Protein AF-A0A821H4Q1-F1 (afdb_monomer_lite)

Foldseek 3Di:
DDDDDPDPDDDDDDDPCVVVVVVVVVVVVVVVVVPDDPDPPPPPPQDPVLVLLLLLLCLLLQCLDPDQVSVLVSLVSVVCSCVVVVQDDPDDRDNDDPDGRDNPCLVVSLVSLLSSLVRVLVNLLSNLVNLLVVLVVDDPSSVLSSLSNNLSNLLSLLVQCDPPRVVSLVSSLVSLLSLLVCCLVPPVCNVVSLQRPQLSNLQNLSCLVSNLVSLLVQLVVQFPPGSSLLSSLVSLCSSCVNPVPSNVCVLVVVLVVLVVVCVVPPDPDLCPDPCSSSNNSSVSD

Secondary structure (DSSP, 8-state):
-------SSPPP---TTHHHHHHHHHHHHHHHHHTS-S---------TTTHHHHHHHHHHHHTT-S-HHHHHHHHHHHHHHHHHTT---TT-----TTPPPPS--HHHHHHHHHHHHHH-GGGHHHHHHHHHHHHHTS-HHHHHHHHHHHGGGGGGGGGG--TT-HHHHHHHHHHHHHHHHHHHH-GGGHHHHIIIIIHHHHT-GGGHHHHHHHHHHHHHHH-TT-HHHHHHHHHHHHHHTTSHHHHHHHHHHHHHHHHHHHTTS--SSGGGSTTHHHHHHHHH-

Structure (mmCIF, N/CA/C/O backbone):
data_AF-A0A821H4Q1-F1
#
_entry.id   AF-A0A821H4Q1-F1
#
loop_
_atom_site.group_PDB
_atom_site.id
_atom_site.type_symbol
_atom_site.label_atom_id
_atom_site.label_alt_id
_atom_site.label_comp_id
_atom_site.label_asym_id
_atom_site.label_entity_id
_atom_site.label_seq_id
_atom_site.pdbx_PDB_ins_code
_atom_site.Cartn_x
_atom_site.Cartn_y
_atom_site.Cartn_z
_atom_site.occupancy
_atom_site.B_iso_or_equiv
_atom_site.auth_seq_id
_atom_site.auth_comp_id
_atom_site.auth_asym_id
_atom_site.auth_atom_id
_atom_site.pdbx_PDB_model_num
ATOM 1 N N . THR A 1 1 ? -50.066 8.650 -25.518 1.00 36.84 1 THR A N 1
ATOM 2 C CA . THR A 1 1 ? -48.825 8.153 -24.890 1.00 36.84 1 THR A CA 1
ATOM 3 C C . THR A 1 1 ? -47.690 8.456 -25.846 1.00 36.84 1 THR A C 1
ATOM 5 O O . THR A 1 1 ? -47.721 7.935 -26.951 1.00 36.84 1 THR A O 1
ATOM 8 N N . LEU A 1 2 ? -46.798 9.393 -25.507 1.00 37.91 2 LEU A N 1
ATOM 9 C CA . LEU A 1 2 ? -45.643 9.766 -26.338 1.00 37.91 2 LEU A CA 1
ATOM 10 C C . LEU A 1 2 ? -44.477 8.836 -25.987 1.00 37.91 2 LEU A C 1
ATOM 12 O O . LEU A 1 2 ? -44.010 8.847 -24.851 1.00 37.91 2 LEU A O 1
ATOM 16 N N . THR A 1 3 ? -44.041 8.020 -26.942 1.00 39.03 3 THR A N 1
ATOM 17 C CA . THR A 1 3 ? -42.884 7.132 -26.790 1.00 39.03 3 THR A CA 1
ATOM 18 C C . THR A 1 3 ? -41.663 7.850 -27.356 1.00 39.03 3 THR A C 1
ATOM 20 O O . THR A 1 3 ? -41.586 8.057 -28.564 1.00 39.03 3 THR A O 1
ATOM 23 N N . ILE A 1 4 ? -40.734 8.272 -26.497 1.00 53.19 4 ILE A N 1
ATOM 24 C CA . ILE A 1 4 ? -39.485 8.925 -26.913 1.00 53.19 4 ILE A CA 1
ATOM 25 C C . ILE A 1 4 ? -38.406 7.843 -26.986 1.00 53.19 4 ILE A C 1
ATOM 27 O O . ILE A 1 4 ? -37.991 7.307 -25.958 1.00 53.19 4 ILE A O 1
ATOM 31 N N . ALA A 1 5 ? -37.989 7.489 -28.202 1.00 52.16 5 ALA A N 1
ATOM 32 C CA . ALA A 1 5 ? -36.823 6.644 -28.429 1.00 52.16 5 ALA A CA 1
ATOM 33 C C . ALA A 1 5 ? -35.557 7.488 -28.226 1.00 52.16 5 ALA A C 1
ATOM 35 O O . ALA A 1 5 ? -35.450 8.594 -28.752 1.00 52.16 5 ALA A O 1
ATOM 36 N N . ASN A 1 6 ? -34.620 6.985 -27.424 1.00 53.31 6 ASN A N 1
ATOM 37 C CA . ASN A 1 6 ? -33.397 7.696 -27.058 1.00 53.31 6 ASN A CA 1
ATOM 38 C C . ASN A 1 6 ? -32.346 7.542 -28.173 1.00 53.31 6 ASN A C 1
ATOM 40 O O . ASN A 1 6 ? -31.346 6.845 -28.011 1.00 53.31 6 ASN A O 1
ATOM 44 N N . GLU A 1 7 ? -32.626 8.116 -29.341 1.00 58.50 7 GLU A N 1
ATOM 45 C CA . GLU A 1 7 ? -31.703 8.138 -30.476 1.00 58.50 7 GLU A CA 1
ATOM 46 C C . GLU A 1 7 ? -30.785 9.364 -30.387 1.00 58.50 7 GLU A C 1
ATOM 48 O O . GLU A 1 7 ? -31.210 10.457 -30.014 1.00 58.50 7 GLU A O 1
ATOM 53 N N . THR A 1 8 ? -29.505 9.199 -30.730 1.00 53.31 8 THR A N 1
ATOM 54 C CA . THR A 1 8 ? -28.487 10.263 -30.725 1.00 53.31 8 THR A CA 1
ATOM 55 C C . THR A 1 8 ? -28.642 11.198 -31.930 1.00 53.31 8 THR A C 1
ATOM 57 O O . THR A 1 8 ? -27.746 11.307 -32.766 1.00 53.31 8 THR A O 1
ATOM 60 N N . GLY A 1 9 ? -29.798 11.851 -32.046 1.00 64.06 9 GLY A N 1
ATOM 61 C CA . GLY A 1 9 ? -30.125 12.814 -33.095 1.00 64.06 9 GLY A CA 1
ATOM 62 C C . GLY A 1 9 ? -31.008 13.953 -32.568 1.00 64.06 9 GLY A C 1
ATOM 63 O O . GLY A 1 9 ? -31.607 13.829 -31.499 1.00 64.06 9 GLY A O 1
ATOM 64 N N . PRO A 1 10 ? -31.083 15.094 -33.277 1.00 56.34 10 PRO A N 1
ATOM 65 C CA . PRO A 1 10 ? -31.918 16.213 -32.858 1.00 56.34 10 PRO A CA 1
ATOM 66 C C . PRO A 1 10 ? -33.404 15.830 -32.920 1.00 56.34 10 PRO A C 1
ATOM 68 O O . PRO A 1 10 ? -33.950 15.562 -33.990 1.00 56.34 10 PRO A O 1
ATOM 71 N N . LEU A 1 11 ? -34.071 15.830 -31.764 1.00 61.81 11 LEU A N 1
ATOM 72 C CA . LEU A 1 11 ? -35.524 15.692 -31.668 1.00 61.81 11 LEU A CA 1
ATOM 73 C C . LEU A 1 11 ? -36.177 16.992 -32.155 1.00 61.81 11 LEU A C 1
ATOM 75 O O . LEU A 1 11 ? -35.956 18.055 -31.578 1.00 61.81 11 LEU A O 1
ATOM 79 N N . SER A 1 12 ? -36.982 16.910 -33.215 1.00 62.53 12 SER A N 1
ATOM 80 C CA . SER A 1 12 ? -37.771 18.040 -33.714 1.00 62.53 12 SER A CA 1
ATOM 81 C C . SER A 1 12 ? -39.227 17.897 -33.274 1.00 62.53 12 SER A C 1
ATOM 83 O O . SER A 1 12 ? -39.833 16.835 -33.404 1.00 62.53 12 SER A O 1
ATOM 85 N N . PHE A 1 13 ? -39.790 18.969 -32.720 1.00 65.88 13 PHE A N 1
ATOM 86 C CA . PHE A 1 13 ? -41.184 19.025 -32.292 1.00 65.88 13 PHE A CA 1
ATOM 87 C C . PHE A 1 13 ? -41.803 20.340 -32.761 1.00 65.88 13 PHE A C 1
ATOM 89 O O . PHE A 1 13 ? -41.200 21.400 -32.605 1.00 65.88 13 PHE A O 1
ATOM 96 N N . ILE A 1 14 ? -42.998 20.265 -33.349 1.00 72.81 14 ILE A N 1
ATOM 97 C CA . ILE A 1 14 ? -43.730 21.422 -33.870 1.00 72.81 14 ILE A CA 1
ATOM 98 C C . ILE A 1 14 ? -44.972 21.611 -33.006 1.00 72.81 14 ILE A C 1
ATOM 100 O O . ILE A 1 14 ? -45.833 20.735 -32.942 1.00 72.81 14 ILE A O 1
ATOM 104 N N . HIS A 1 15 ? -45.055 22.758 -32.341 1.00 81.12 15 HIS A N 1
ATOM 105 C CA . HIS A 1 15 ? -46.187 23.146 -31.509 1.00 81.12 15 HIS A CA 1
ATOM 106 C C . HIS A 1 15 ? -46.351 24.659 -31.561 1.00 81.12 15 HIS A C 1
ATOM 108 O O . HIS A 1 15 ? -45.356 25.375 -31.639 1.00 81.12 15 HIS A O 1
ATOM 114 N N . ASN A 1 16 ? -47.591 25.141 -31.498 1.00 82.44 16 ASN A N 1
ATOM 115 C CA . ASN A 1 16 ? -47.890 26.573 -31.615 1.00 82.44 16 ASN A CA 1
ATOM 116 C C . ASN A 1 16 ? -47.233 27.408 -30.500 1.00 82.44 16 ASN A C 1
ATOM 118 O O . ASN A 1 16 ? -46.890 28.561 -30.722 1.00 82.44 16 ASN A O 1
ATOM 122 N N . ASP A 1 17 ? -47.006 26.797 -29.336 1.00 85.56 17 ASP A N 1
ATOM 123 C CA . ASP A 1 17 ? -46.326 27.401 -28.180 1.00 85.56 17 ASP A CA 1
ATOM 124 C C . ASP A 1 17 ? -44.864 26.938 -28.019 1.00 85.56 17 ASP A C 1
ATOM 126 O O . ASP A 1 17 ? -44.368 26.837 -26.894 1.00 85.56 17 ASP A O 1
ATOM 130 N N . CYS A 1 18 ? -44.175 26.578 -29.109 1.00 80.19 18 CYS A N 1
ATOM 131 C CA . CYS A 1 18 ? -42.814 26.028 -29.047 1.00 80.19 18 CYS A CA 1
ATOM 132 C C . CYS A 1 18 ? -41.852 26.914 -28.241 1.00 80.19 18 CYS A C 1
ATOM 134 O O . CYS A 1 18 ? -41.130 26.401 -27.387 1.00 80.19 18 CYS A O 1
ATOM 136 N N . ASP A 1 19 ? -41.909 28.231 -28.433 1.00 78.88 19 ASP A N 1
ATOM 137 C CA . ASP A 1 19 ? -41.052 29.184 -27.730 1.00 78.88 19 ASP A CA 1
ATOM 138 C C . ASP A 1 19 ? -41.308 29.174 -26.218 1.00 78.88 19 ASP A C 1
ATOM 140 O O . ASP A 1 19 ? -40.366 29.134 -25.430 1.00 78.88 19 ASP A O 1
ATOM 144 N N . ASN A 1 20 ? -42.574 29.109 -25.794 1.00 84.44 20 ASN A N 1
ATOM 145 C CA . ASN A 1 20 ? -42.937 29.044 -24.375 1.00 84.44 20 ASN A CA 1
ATOM 146 C C . ASN A 1 20 ? -42.451 27.741 -23.726 1.00 84.44 20 ASN A C 1
ATOM 148 O O . ASN A 1 20 ? -41.968 27.751 -22.594 1.00 84.44 20 ASN A O 1
ATOM 152 N N . ILE A 1 21 ? -42.542 26.619 -24.447 1.00 82.06 21 ILE A N 1
ATOM 153 C CA . ILE A 1 21 ? -42.065 25.314 -23.972 1.00 82.06 21 ILE A CA 1
ATOM 154 C C . ILE A 1 21 ? -40.538 25.322 -23.843 1.00 82.06 21 ILE A C 1
ATOM 156 O O . ILE A 1 21 ? -40.007 24.889 -22.821 1.00 82.06 21 ILE A O 1
ATOM 160 N N . VAL A 1 22 ? -39.827 25.850 -24.842 1.00 83.00 22 VAL A N 1
ATOM 161 C CA . VAL A 1 22 ? -38.363 25.974 -24.810 1.00 83.00 22 VAL A CA 1
ATOM 162 C C . VAL A 1 22 ? -37.929 26.865 -23.649 1.00 83.00 22 VAL A C 1
ATOM 164 O O . VAL A 1 22 ? -37.054 26.471 -22.879 1.00 83.00 22 VAL A O 1
ATOM 167 N N . GLN A 1 23 ? -38.579 28.015 -23.456 1.00 82.50 23 GLN A N 1
ATOM 168 C CA . GLN A 1 23 ? -38.298 28.905 -22.329 1.00 82.50 23 GLN A CA 1
ATOM 169 C C . GLN A 1 23 ? -38.570 28.233 -20.979 1.00 82.50 23 GLN A C 1
ATOM 171 O O . GLN A 1 23 ? -37.762 28.365 -20.062 1.00 82.50 23 GLN A O 1
ATOM 176 N N . ALA A 1 24 ? -39.645 27.452 -20.852 1.00 86.81 24 ALA A N 1
ATOM 177 C CA . ALA A 1 24 ? -39.933 26.700 -19.633 1.00 86.81 24 ALA A CA 1
ATOM 178 C C . ALA A 1 24 ? -38.874 25.619 -19.350 1.00 86.81 24 ALA A C 1
ATOM 180 O O . ALA A 1 24 ? -38.437 25.475 -18.208 1.00 86.81 24 ALA A O 1
ATOM 181 N N . ILE A 1 25 ? -38.415 24.891 -20.374 1.00 84.38 25 ILE A N 1
ATOM 182 C CA . ILE A 1 25 ? -37.351 23.883 -20.239 1.00 84.38 25 ILE A CA 1
ATOM 183 C C . ILE A 1 25 ? -36.032 24.544 -19.832 1.00 84.38 25 ILE A C 1
ATOM 185 O O . ILE A 1 25 ? -35.385 24.077 -18.894 1.00 84.38 25 ILE A O 1
ATOM 189 N N . ILE A 1 26 ? -35.651 25.640 -20.497 1.00 84.69 26 ILE A N 1
ATOM 190 C CA . ILE A 1 26 ? -34.453 26.416 -20.156 1.00 84.69 26 ILE A CA 1
ATOM 191 C C . ILE A 1 26 ? -34.556 26.901 -18.710 1.00 84.69 26 ILE A C 1
ATOM 193 O O . ILE A 1 26 ? -33.645 26.666 -17.925 1.00 84.69 26 ILE A O 1
ATOM 197 N N . HIS A 1 27 ? -35.688 27.490 -18.326 1.00 87.44 27 HIS A N 1
ATOM 198 C CA . HIS A 1 27 ? -35.912 27.989 -16.974 1.00 87.44 27 HIS A CA 1
ATOM 199 C C . HIS A 1 27 ? -35.786 26.887 -15.910 1.00 87.44 27 HIS A C 1
ATOM 201 O O . HIS A 1 27 ? -35.111 27.078 -14.898 1.00 87.44 27 HIS A O 1
ATOM 207 N N . ILE A 1 28 ? -36.384 25.712 -16.141 1.00 86.88 28 ILE A N 1
ATOM 208 C CA . ILE A 1 28 ? -36.276 24.561 -15.233 1.00 86.88 28 ILE A CA 1
ATOM 209 C C . ILE A 1 28 ? -34.827 24.075 -15.141 1.00 86.88 28 ILE A C 1
ATOM 211 O O . ILE A 1 28 ? -34.349 23.818 -14.035 1.00 86.88 28 ILE A O 1
ATOM 215 N N . ARG A 1 29 ? -34.123 23.978 -16.275 1.00 84.31 29 ARG A N 1
ATOM 216 C CA . ARG A 1 29 ? -32.721 23.552 -16.328 1.00 84.31 29 ARG A CA 1
ATOM 217 C C . ARG A 1 29 ? -31.813 24.521 -15.577 1.00 84.31 29 ARG A C 1
ATOM 219 O O . ARG A 1 29 ? -31.073 24.080 -14.708 1.00 84.31 29 ARG A O 1
ATOM 226 N N . THR A 1 30 ? -31.914 25.819 -15.846 1.00 85.69 30 THR A N 1
ATOM 227 C CA . THR A 1 30 ? -31.118 26.849 -15.166 1.00 85.69 30 THR A CA 1
ATOM 228 C C . THR A 1 30 ? -31.404 26.865 -13.667 1.00 85.69 30 THR A C 1
ATOM 230 O O . THR A 1 30 ? -30.483 26.948 -12.862 1.00 85.69 30 THR A O 1
ATOM 233 N N . ARG A 1 31 ? -32.671 26.712 -13.262 1.00 86.50 31 ARG A N 1
ATOM 234 C CA . ARG A 1 31 ? -33.033 26.615 -11.842 1.00 86.50 31 ARG A CA 1
ATOM 235 C C . ARG A 1 31 ? -32.465 25.356 -11.185 1.00 86.50 31 ARG A C 1
ATOM 237 O O . ARG A 1 31 ? -32.091 25.412 -10.022 1.00 86.50 31 ARG A O 1
ATOM 244 N N . TRP A 1 32 ? -32.412 24.235 -11.903 1.00 79.94 32 TRP A N 1
ATOM 245 C CA . TRP A 1 32 ? -31.804 22.997 -11.414 1.00 79.94 32 TRP A CA 1
ATOM 246 C C . TRP A 1 32 ? -30.278 23.104 -11.305 1.00 79.94 32 TRP A C 1
ATOM 248 O O . TRP A 1 32 ? -29.724 22.683 -10.297 1.00 79.94 32 TRP A O 1
ATOM 258 N N . GLU A 1 33 ? -29.611 23.712 -12.289 1.00 78.88 33 GLU A N 1
ATOM 259 C CA . GLU A 1 33 ? -28.165 23.983 -12.265 1.00 78.88 33 GLU A CA 1
ATOM 260 C C . GLU A 1 33 ? -27.791 24.908 -11.093 1.00 78.88 33 GLU A C 1
ATOM 262 O O . GLU A 1 33 ? -26.853 24.610 -10.365 1.00 78.88 33 GLU A O 1
ATOM 267 N N . LEU A 1 34 ? -28.576 25.963 -10.840 1.00 79.81 34 LEU A N 1
ATOM 268 C CA . LEU A 1 34 ? -28.382 26.881 -9.706 1.00 79.81 34 LEU A CA 1
ATOM 269 C C . LEU A 1 34 ? -28.755 26.281 -8.340 1.00 79.81 34 LEU A C 1
ATOM 271 O O . LEU A 1 34 ? -28.321 26.786 -7.310 1.00 79.81 34 LEU A O 1
ATOM 275 N N . ALA A 1 35 ? -29.604 25.250 -8.312 1.00 73.12 35 AL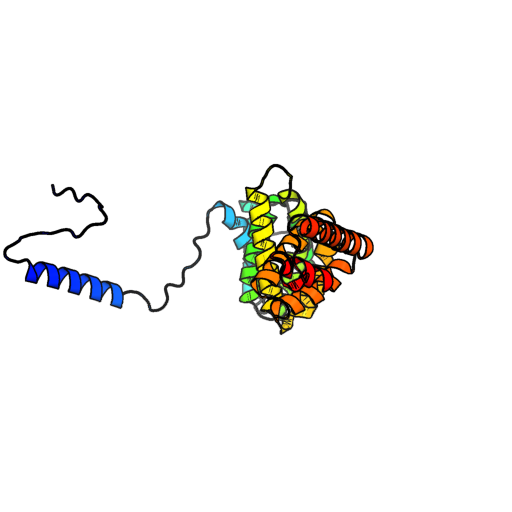A A N 1
ATOM 276 C CA . ALA A 1 35 ? -30.006 24.565 -7.083 1.00 73.12 35 ALA A CA 1
ATOM 277 C C . ALA A 1 35 ? -29.057 23.418 -6.704 1.00 73.12 35 ALA A C 1
ATOM 279 O O . ALA A 1 35 ? -29.230 22.817 -5.640 1.00 73.12 35 ALA A O 1
ATOM 280 N N . GLN A 1 36 ? -28.083 23.087 -7.557 1.00 63.41 36 GLN A N 1
ATOM 281 C CA . GLN A 1 36 ? -27.033 22.157 -7.173 1.00 63.41 36 GLN A CA 1
ATOM 282 C C . GLN A 1 36 ? -26.070 22.843 -6.198 1.00 63.41 36 GLN A C 1
ATOM 284 O O . GLN A 1 36 ? -25.655 23.972 -6.444 1.00 63.41 36 GLN A O 1
ATOM 289 N N . PRO A 1 37 ? -25.703 22.187 -5.087 1.00 60.34 37 PRO A N 1
ATOM 290 C CA . PRO A 1 37 ? -24.656 22.701 -4.217 1.00 60.34 37 PRO A CA 1
ATOM 291 C C . PRO A 1 37 ? -23.327 22.767 -4.986 1.00 60.34 37 PRO A C 1
ATOM 293 O O . PRO A 1 37 ? -22.974 21.807 -5.671 1.00 60.34 37 PRO A O 1
ATOM 296 N N . ASP A 1 38 ? -22.568 23.857 -4.811 1.00 59.44 38 ASP A N 1
ATOM 297 C CA . ASP A 1 38 ? -21.251 24.100 -5.445 1.00 59.44 38 ASP A CA 1
ATOM 298 C C . ASP A 1 38 ? -20.223 22.981 -5.186 1.00 59.44 38 ASP A C 1
ATOM 300 O O . ASP A 1 38 ? -19.204 22.870 -5.865 1.00 59.44 38 ASP A O 1
ATOM 304 N N . SER A 1 39 ? -20.502 22.108 -4.216 1.00 49.31 39 SER A N 1
ATOM 305 C CA . SER A 1 39 ? -19.828 20.828 -4.051 1.00 49.31 39 SER A CA 1
ATOM 306 C C . SER A 1 39 ? -20.844 19.751 -3.678 1.00 49.31 39 SER A C 1
ATOM 308 O O . SER A 1 39 ? -21.358 19.692 -2.561 1.00 49.31 39 SER A O 1
ATOM 310 N N . ILE A 1 40 ? -21.120 18.837 -4.605 1.00 43.69 40 ILE A N 1
ATOM 311 C CA . ILE A 1 40 ? -21.596 17.517 -4.205 1.00 43.69 40 ILE A CA 1
ATOM 312 C C . ILE A 1 40 ? -20.384 16.865 -3.542 1.00 43.69 40 ILE A C 1
ATOM 314 O O . ILE A 1 40 ? -19.484 16.390 -4.233 1.00 43.69 40 ILE A O 1
ATOM 318 N N . GLN A 1 41 ? -20.328 16.854 -2.208 1.00 43.41 41 GLN A N 1
ATOM 319 C CA . GLN A 1 41 ? -19.502 15.865 -1.525 1.00 43.41 41 GLN A CA 1
ATOM 320 C C . GLN A 1 41 ? -20.079 14.506 -1.913 1.00 43.41 41 GLN A C 1
ATOM 322 O O . GLN A 1 41 ? -21.090 14.054 -1.372 1.00 43.41 41 GLN A O 1
ATOM 327 N N . ILE A 1 42 ? -19.494 13.890 -2.940 1.00 43.03 42 ILE A N 1
ATOM 328 C CA . ILE A 1 42 ? -19.793 12.518 -3.317 1.00 43.03 42 ILE A CA 1
ATOM 329 C C . ILE A 1 42 ? -19.242 11.675 -2.172 1.00 43.03 42 ILE A C 1
ATOM 331 O O . ILE A 1 42 ? -18.105 11.218 -2.207 1.00 43.03 42 ILE A O 1
ATOM 335 N N . HIS A 1 43 ? -20.034 11.494 -1.117 1.00 48.09 43 HIS A N 1
ATOM 336 C CA . HIS A 1 43 ? -19.778 10.415 -0.184 1.00 48.09 43 HIS A CA 1
ATOM 337 C C . HIS A 1 43 ? -19.862 9.135 -1.008 1.00 48.09 43 HIS A C 1
ATOM 339 O O . HIS A 1 43 ? -20.923 8.804 -1.552 1.00 48.09 43 HIS A O 1
ATOM 345 N N . ASN A 1 44 ? -18.726 8.455 -1.162 1.00 53.75 44 ASN A N 1
ATOM 346 C CA . ASN A 1 44 ? -18.685 7.149 -1.796 1.00 53.75 44 ASN A CA 1
ATOM 347 C C . ASN A 1 44 ? -19.751 6.282 -1.122 1.00 53.75 44 ASN A C 1
ATOM 349 O O . ASN A 1 44 ? -19.716 6.068 0.088 1.00 53.75 44 ASN A O 1
ATOM 353 N N . LYS A 1 45 ? -20.757 5.842 -1.889 1.00 55.88 45 LYS A N 1
ATOM 354 C CA . LYS A 1 45 ? -21.810 4.975 -1.357 1.00 55.88 45 LYS A CA 1
ATOM 355 C C . LYS A 1 45 ? -21.145 3.703 -0.832 1.00 55.88 45 LYS A C 1
ATOM 357 O O . LYS A 1 45 ? -20.692 2.885 -1.634 1.00 55.88 45 LYS A O 1
ATOM 362 N N . ILE A 1 46 ? -21.109 3.543 0.491 1.00 60.47 46 ILE A N 1
ATOM 363 C CA . ILE A 1 46 ? -20.620 2.327 1.145 1.00 60.47 46 ILE A CA 1
ATOM 364 C C . ILE A 1 46 ? -21.514 1.183 0.672 1.00 60.47 46 ILE A C 1
ATOM 366 O O . ILE A 1 46 ? -22.736 1.218 0.851 1.00 60.47 46 ILE A O 1
ATOM 370 N N . ARG A 1 47 ? -20.935 0.178 0.010 1.00 67.00 47 ARG A N 1
ATOM 371 C CA . ARG A 1 47 ? -21.707 -1.008 -0.376 1.00 67.00 47 ARG A CA 1
ATOM 372 C C . ARG A 1 47 ? -21.791 -1.924 0.842 1.00 67.00 47 ARG A C 1
ATOM 374 O O . ARG A 1 47 ? -20.814 -2.004 1.577 1.00 67.00 47 ARG A O 1
ATOM 381 N N . PRO A 1 48 ? -22.879 -2.692 1.025 1.00 69.12 48 PRO A N 1
ATOM 382 C CA . PRO A 1 48 ? -23.056 -3.554 2.199 1.00 69.12 48 PRO A CA 1
ATOM 383 C C . PRO A 1 48 ? -21.876 -4.489 2.492 1.00 69.12 48 PRO A C 1
ATOM 385 O O . PRO A 1 48 ? -21.591 -4.776 3.646 1.00 69.12 48 PRO A O 1
ATOM 388 N N . LYS A 1 49 ? -21.178 -4.937 1.441 1.00 70.69 49 LYS A N 1
ATOM 389 C CA . LYS A 1 49 ? -19.996 -5.796 1.553 1.00 70.69 49 LYS A CA 1
ATOM 390 C C . LYS A 1 49 ? -18.758 -5.088 2.114 1.00 70.69 49 LYS A C 1
ATOM 392 O O . LYS A 1 49 ? -17.960 -5.777 2.712 1.00 70.69 49 LYS A O 1
ATOM 397 N N . ASP A 1 50 ? -18.622 -3.774 1.910 1.00 76.00 50 ASP A N 1
ATOM 398 C CA . ASP A 1 50 ? -17.442 -2.993 2.316 1.00 76.00 50 ASP A CA 1
ATOM 399 C C . ASP A 1 50 ? -17.606 -2.413 3.742 1.00 76.00 50 ASP A C 1
ATOM 401 O O . ASP A 1 50 ? -16.658 -1.912 4.340 1.00 76.00 50 ASP A O 1
ATOM 405 N N . VAL A 1 51 ? -18.824 -2.489 4.301 1.00 85.19 51 VAL A N 1
ATOM 406 C CA . VAL A 1 51 ? -19.184 -1.949 5.623 1.00 85.19 51 VAL A CA 1
ATOM 407 C C . VAL A 1 51 ? -18.247 -2.419 6.748 1.00 85.19 51 VAL A C 1
ATOM 409 O O . VAL A 1 51 ? -17.844 -1.564 7.541 1.00 85.19 51 VAL A O 1
ATOM 412 N N . PRO A 1 52 ? -17.881 -3.714 6.869 1.00 88.75 52 PRO A N 1
ATOM 413 C CA . PRO A 1 52 ? -17.067 -4.170 7.993 1.00 88.75 52 PRO A CA 1
ATOM 414 C C . PRO A 1 52 ? -15.667 -3.544 7.993 1.00 88.75 52 PRO A C 1
ATOM 416 O O . PRO A 1 52 ? -15.242 -3.030 9.027 1.00 88.75 52 PRO A O 1
ATOM 419 N N . GLY A 1 53 ? -14.977 -3.521 6.847 1.00 91.75 53 GLY A N 1
ATOM 420 C CA . GLY A 1 53 ? -13.668 -2.882 6.694 1.00 91.75 53 GLY A CA 1
ATOM 421 C C . GLY A 1 53 ? -13.690 -1.381 6.982 1.00 91.75 53 GLY A C 1
ATOM 422 O O . GLY A 1 53 ? -12.858 -0.899 7.756 1.00 91.75 53 GLY A O 1
ATOM 423 N N . THR A 1 54 ? -14.673 -0.653 6.439 1.00 92.56 54 THR A N 1
ATOM 424 C CA . THR A 1 54 ? -14.837 0.790 6.692 1.00 92.56 54 THR A CA 1
ATOM 425 C C . THR A 1 54 ? -15.043 1.071 8.178 1.00 92.56 54 THR A C 1
ATOM 427 O O . THR A 1 54 ? -14.335 1.889 8.768 1.00 92.56 54 THR A O 1
ATOM 430 N N . LEU A 1 55 ? -15.980 0.369 8.823 1.00 94.88 55 LEU A N 1
ATOM 431 C CA . LEU A 1 55 ? -16.273 0.592 10.238 1.00 94.88 55 LEU A CA 1
ATOM 432 C C . LEU A 1 55 ? -15.114 0.158 11.145 1.00 94.88 55 LEU A C 1
ATOM 434 O O . LEU A 1 55 ? -14.866 0.806 12.163 1.00 94.88 55 LEU A O 1
ATOM 438 N N . LEU A 1 56 ? -14.373 -0.887 10.768 1.00 95.88 56 LEU A N 1
ATOM 439 C CA . LEU A 1 56 ? -13.186 -1.316 11.501 1.00 95.88 56 LEU A CA 1
ATOM 440 C C . LEU A 1 56 ? -12.091 -0.244 11.468 1.00 95.88 56 LEU A C 1
ATOM 442 O O . LEU A 1 56 ? -11.520 0.068 12.512 1.00 95.88 56 LEU A O 1
ATOM 446 N N . ASN A 1 57 ? -11.826 0.357 10.306 1.00 97.06 57 ASN A N 1
ATOM 447 C CA . ASN A 1 57 ? -10.869 1.459 10.189 1.00 97.06 57 ASN A CA 1
ATOM 448 C C . ASN A 1 57 ? -11.302 2.669 11.031 1.00 97.06 57 ASN A C 1
ATOM 450 O O . ASN A 1 57 ? -10.507 3.201 11.805 1.00 97.06 57 ASN A O 1
ATOM 454 N N . ILE A 1 58 ? -12.586 3.043 10.959 1.00 96.25 58 ILE A N 1
ATOM 455 C CA . ILE A 1 58 ? -13.162 4.115 11.784 1.00 96.25 58 ILE A CA 1
ATOM 456 C C . ILE A 1 58 ? -12.938 3.830 13.272 1.00 96.25 58 ILE A C 1
ATOM 458 O O . ILE A 1 58 ? -12.516 4.725 14.004 1.00 96.25 58 ILE A O 1
ATOM 462 N N . ALA A 1 59 ? -13.186 2.603 13.729 1.00 96.50 59 ALA A N 1
ATOM 463 C CA . ALA A 1 59 ? -12.985 2.236 15.124 1.00 96.50 59 ALA A CA 1
ATOM 464 C C . ALA A 1 59 ? -11.502 2.312 15.534 1.00 96.50 59 ALA A C 1
ATOM 466 O O . ALA A 1 59 ? -11.170 2.956 16.528 1.00 96.50 59 ALA A O 1
ATOM 467 N N . LEU A 1 60 ? -10.593 1.703 14.764 1.00 97.12 60 LEU A N 1
ATOM 468 C CA . LEU A 1 60 ? -9.165 1.650 15.107 1.00 97.12 60 LEU A CA 1
ATOM 469 C C . LEU A 1 60 ? -8.493 3.028 15.067 1.00 97.12 60 LEU A C 1
ATOM 471 O O . LEU A 1 60 ? -7.701 3.341 15.955 1.00 97.12 60 LEU A O 1
ATOM 475 N N . LEU A 1 61 ? -8.831 3.867 14.088 1.00 97.00 61 LEU A N 1
ATOM 476 C CA . LEU A 1 61 ? -8.295 5.222 13.980 1.00 97.00 61 LEU A CA 1
ATOM 477 C C . LEU A 1 61 ? -8.787 6.111 15.132 1.00 97.00 61 LEU A C 1
ATOM 479 O O . LEU A 1 61 ? -7.985 6.770 15.792 1.00 97.00 61 LEU A O 1
ATOM 483 N N . ASN A 1 62 ? -10.092 6.090 15.427 1.00 96.50 62 ASN A N 1
ATOM 484 C CA . ASN A 1 62 ? -10.673 6.946 16.467 1.00 96.50 62 ASN A CA 1
ATOM 485 C C . ASN A 1 62 ? -10.331 6.496 17.892 1.00 96.50 62 ASN A C 1
ATOM 487 O O . ASN A 1 62 ? -10.369 7.317 18.809 1.00 96.50 62 ASN A O 1
ATOM 491 N N . LEU A 1 63 ? -9.910 5.241 18.091 1.00 96.25 63 LEU A N 1
ATOM 492 C CA . LEU A 1 63 ? -9.274 4.816 19.341 1.00 96.25 63 LEU A CA 1
ATOM 493 C C . LEU A 1 63 ? -7.989 5.607 19.637 1.00 96.25 63 LEU A C 1
ATOM 495 O O . LEU A 1 63 ? -7.637 5.742 20.804 1.00 96.25 63 LEU A O 1
ATOM 499 N N . GLY A 1 64 ? -7.323 6.175 18.630 1.00 95.00 64 GLY A N 1
ATOM 500 C CA . GLY A 1 64 ? -6.154 7.041 18.803 1.00 95.00 64 GLY A CA 1
ATOM 501 C C . GLY A 1 64 ? -6.453 8.499 19.152 1.00 95.00 64 GLY A C 1
ATOM 502 O O . GLY A 1 64 ? -5.516 9.274 19.323 1.00 95.00 64 GLY A O 1
ATOM 503 N N . SER A 1 65 ? -7.725 8.905 19.220 1.00 95.12 65 SER A N 1
ATOM 504 C CA . SER A 1 65 ? -8.093 10.312 19.417 1.00 95.12 65 SER A CA 1
ATOM 505 C C . SER A 1 65 ? -7.638 10.865 20.773 1.00 95.12 65 SER A C 1
ATOM 507 O O . SER A 1 65 ? -7.648 10.174 21.788 1.00 95.12 65 SER A O 1
ATOM 509 N N . LEU A 1 66 ? -7.316 12.158 20.834 1.00 93.25 66 LEU A N 1
ATOM 510 C CA . LEU A 1 66 ? -7.072 12.841 22.108 1.00 93.25 66 LEU A CA 1
ATOM 511 C C . LEU A 1 66 ? -8.349 12.977 22.953 1.00 93.25 66 LEU A C 1
ATOM 513 O O . LEU A 1 66 ? -8.256 13.061 24.177 1.00 93.25 66 LEU A O 1
ATOM 517 N N . ASP A 1 67 ? -9.529 12.947 22.325 1.00 94.19 67 ASP A N 1
ATOM 518 C CA . ASP A 1 67 ? -10.821 13.010 23.011 1.00 94.19 67 ASP A CA 1
ATOM 519 C C . ASP A 1 67 ? -11.173 11.655 23.667 1.00 94.19 67 ASP A C 1
ATOM 521 O O . ASP A 1 67 ? -11.378 10.657 22.964 1.00 94.19 67 ASP A O 1
ATOM 525 N N . PRO A 1 68 ? -11.268 11.579 25.011 1.00 92.81 68 PRO A N 1
ATOM 526 C CA . PRO A 1 68 ? -11.674 10.359 25.704 1.00 92.81 68 PRO A CA 1
ATOM 527 C C . PRO A 1 68 ? -13.067 9.864 25.308 1.00 92.81 68 PRO A C 1
ATOM 529 O O . PRO A 1 68 ? -13.270 8.652 25.232 1.00 92.81 68 PRO A O 1
ATOM 532 N N . SER A 1 69 ? -14.011 10.769 25.032 1.00 92.69 69 SER A N 1
ATOM 533 C CA . SER A 1 69 ? -15.377 10.396 24.658 1.00 92.69 69 SER A CA 1
ATOM 534 C C . SER A 1 69 ? -15.406 9.706 23.296 1.00 92.69 69 SER A C 1
ATOM 536 O O . SER A 1 69 ? -16.002 8.633 23.172 1.00 92.69 69 SER A O 1
ATOM 538 N N . LEU A 1 70 ? -14.695 10.253 22.305 1.00 94.56 70 LEU A N 1
ATOM 539 C CA . LEU A 1 70 ? -14.536 9.623 20.994 1.00 94.56 70 LEU A CA 1
ATOM 540 C C . LEU A 1 70 ? -13.850 8.254 21.082 1.00 94.56 70 LEU A C 1
ATOM 542 O O . LEU A 1 70 ? -14.285 7.313 20.421 1.00 94.56 70 LEU A O 1
ATOM 546 N N . ARG A 1 71 ? -12.839 8.092 21.944 1.00 95.06 71 ARG A N 1
ATOM 547 C CA . ARG A 1 71 ? -12.186 6.786 22.136 1.00 95.06 71 ARG A CA 1
ATOM 548 C C . ARG A 1 71 ? -13.114 5.740 22.741 1.00 95.06 71 ARG A C 1
ATOM 550 O O . ARG A 1 71 ? -13.129 4.606 22.270 1.00 95.06 71 ARG A O 1
ATOM 557 N N . SER A 1 72 ? -13.906 6.099 23.751 1.00 93.00 72 SER A N 1
ATOM 558 C CA . SER A 1 72 ? -14.901 5.180 24.318 1.00 93.00 72 SER A CA 1
ATOM 559 C C . SER A 1 72 ? -15.983 4.817 23.293 1.00 93.00 72 SER A C 1
ATOM 561 O O . SER A 1 72 ? -16.356 3.650 23.192 1.00 93.00 72 SER A O 1
ATOM 563 N N . ALA A 1 73 ? -16.436 5.773 22.475 1.00 94.25 73 ALA A N 1
ATOM 564 C CA . ALA A 1 73 ? -17.370 5.495 21.384 1.00 94.25 73 ALA A CA 1
ATOM 565 C C . ALA A 1 73 ? -16.762 4.561 20.320 1.00 94.25 73 ALA A C 1
ATOM 567 O O . ALA A 1 73 ? -17.416 3.612 19.891 1.00 94.25 73 ALA A O 1
ATOM 568 N N . ALA A 1 74 ? -15.501 4.778 19.941 1.00 95.31 74 ALA A N 1
ATOM 569 C CA . ALA A 1 74 ? -14.776 3.938 18.991 1.00 95.31 74 ALA A CA 1
ATOM 570 C C . ALA A 1 74 ? -14.546 2.512 19.518 1.00 95.31 74 ALA A C 1
ATOM 572 O O . ALA A 1 74 ? -14.670 1.545 18.768 1.00 95.31 74 ALA A O 1
ATOM 573 N N . TYR A 1 75 ? -14.275 2.362 20.818 1.00 94.31 75 TYR A N 1
ATOM 574 C CA . TYR A 1 75 ? -14.189 1.053 21.464 1.00 94.31 75 TYR A CA 1
ATOM 575 C C . TYR A 1 75 ? -15.530 0.314 21.441 1.00 94.31 75 TYR A C 1
ATOM 577 O O . TYR A 1 75 ? -15.577 -0.857 21.073 1.00 94.31 75 TYR A O 1
ATOM 585 N N . ASN A 1 76 ? -16.628 0.993 21.783 1.00 93.19 76 ASN A N 1
ATOM 586 C CA . ASN A 1 76 ? -17.959 0.386 21.730 1.00 93.19 76 ASN A CA 1
ATOM 587 C C . ASN A 1 76 ? -18.345 0.015 20.294 1.00 93.19 76 ASN A C 1
ATOM 589 O O . ASN A 1 76 ? -18.901 -1.057 20.073 1.00 93.19 76 ASN A O 1
ATOM 593 N N . LEU A 1 77 ? -17.978 0.843 19.308 1.00 94.12 77 LEU A N 1
ATOM 594 C CA . LEU A 1 77 ? -18.119 0.496 17.896 1.00 94.12 77 LEU A CA 1
ATOM 595 C C . LEU A 1 77 ? -17.336 -0.781 17.564 1.00 94.12 77 LEU A C 1
ATOM 597 O O . LEU A 1 77 ? -17.895 -1.681 16.948 1.00 94.12 77 LEU A O 1
ATOM 601 N N . LEU A 1 78 ? -16.080 -0.901 18.002 1.00 93.88 78 LEU A N 1
ATOM 602 C CA . LEU A 1 78 ? -15.286 -2.115 17.804 1.00 93.88 78 LEU A CA 1
ATOM 603 C C . LEU A 1 78 ? -15.963 -3.347 18.432 1.00 93.88 78 LEU A C 1
ATOM 605 O O . LEU A 1 78 ? -16.081 -4.375 17.767 1.00 93.88 78 LEU A O 1
ATOM 609 N N . CYS A 1 79 ? -16.459 -3.244 19.669 1.00 91.88 79 CYS A N 1
ATOM 610 C CA . CYS A 1 79 ? -17.230 -4.308 20.322 1.00 91.88 79 CYS A CA 1
ATOM 611 C C . CYS A 1 79 ? -18.448 -4.707 19.479 1.00 91.88 79 CYS A C 1
ATOM 613 O O . CYS A 1 79 ? -18.588 -5.876 19.114 1.00 91.88 79 CYS A O 1
ATOM 615 N N . ALA A 1 80 ? -19.279 -3.734 19.103 1.00 91.56 80 ALA A N 1
ATOM 616 C CA . ALA A 1 80 ? -20.479 -3.961 18.309 1.00 91.56 80 ALA A CA 1
ATOM 617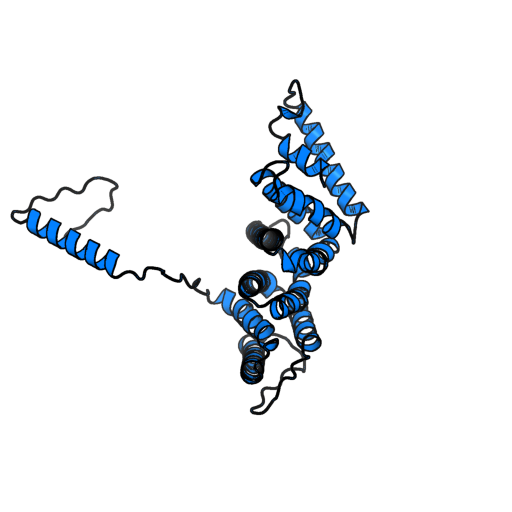 C C . ALA A 1 80 ? -20.161 -4.599 16.949 1.00 91.56 80 ALA A C 1
ATOM 619 O O . ALA A 1 80 ? -20.859 -5.520 16.529 1.00 91.56 80 ALA A O 1
ATOM 620 N N . LEU A 1 81 ? -19.086 -4.172 16.279 1.00 91.62 81 LEU A N 1
ATOM 621 C CA . LEU A 1 81 ? -18.630 -4.758 15.017 1.00 91.62 81 LEU A CA 1
ATOM 622 C C . LEU A 1 81 ? -18.247 -6.221 15.174 1.00 91.62 81 LEU A C 1
ATOM 624 O O . LEU A 1 81 ? -18.699 -7.059 14.396 1.00 91.62 81 LEU A O 1
ATOM 628 N N . THR A 1 82 ? -17.439 -6.530 16.189 1.00 89.56 82 THR A N 1
ATOM 629 C CA . THR A 1 82 ? -16.999 -7.909 16.423 1.00 89.56 82 THR A CA 1
ATOM 630 C C . THR A 1 82 ? -18.163 -8.842 16.729 1.00 89.56 82 THR A C 1
ATOM 632 O O . THR A 1 82 ? -18.174 -9.962 16.234 1.00 89.56 82 THR A O 1
ATOM 635 N N . GLN A 1 83 ? -19.178 -8.367 17.453 1.00 88.44 83 GLN A N 1
ATOM 636 C CA . GLN A 1 83 ? -20.387 -9.138 17.742 1.00 88.44 83 GLN A CA 1
ATOM 637 C C . GLN A 1 83 ? -21.304 -9.270 16.517 1.00 88.44 83 GLN A C 1
ATOM 639 O O . GLN A 1 83 ? -21.811 -10.351 16.238 1.00 88.44 83 GLN A O 1
ATOM 644 N N . THR A 1 84 ? -21.512 -8.181 15.771 1.00 90.56 84 THR A N 1
ATOM 645 C CA . THR A 1 84 ? -22.462 -8.135 14.643 1.00 90.56 84 THR A CA 1
ATOM 646 C C . THR A 1 84 ? -21.984 -8.964 13.454 1.00 90.56 84 THR A C 1
ATOM 648 O O . THR A 1 84 ? -22.789 -9.618 12.795 1.00 90.56 84 THR A O 1
ATOM 651 N N . PHE A 1 85 ? -20.680 -8.937 13.175 1.00 88.38 85 PHE A N 1
ATOM 652 C CA . PHE A 1 85 ? -20.073 -9.641 12.044 1.00 88.38 85 PHE A CA 1
ATOM 653 C C . PHE A 1 85 ? -19.353 -10.936 12.451 1.00 88.38 85 PHE A C 1
ATOM 655 O O . PHE A 1 85 ? -18.689 -11.535 11.610 1.00 88.38 85 PHE A O 1
ATOM 662 N N . ASP A 1 86 ? -19.483 -11.365 13.714 1.00 86.81 86 ASP A N 1
ATOM 663 C CA . ASP A 1 86 ? -18.817 -12.551 14.284 1.00 86.81 86 ASP A CA 1
ATOM 664 C C . ASP A 1 86 ? -17.292 -12.566 14.040 1.00 86.81 86 ASP A C 1
ATOM 666 O O . ASP A 1 86 ? -16.686 -13.592 13.721 1.00 86.81 86 ASP A O 1
ATOM 670 N N . LEU A 1 87 ? -16.651 -11.394 14.165 1.00 87.94 87 LEU A N 1
ATOM 671 C CA . LEU A 1 87 ? -15.205 -11.266 13.973 1.00 87.94 87 LEU A CA 1
ATOM 672 C C . LEU A 1 87 ? -14.482 -11.901 15.159 1.00 87.94 87 LEU A C 1
ATOM 674 O O . LEU A 1 87 ? -14.683 -11.521 16.317 1.00 87.94 87 LEU A O 1
ATOM 678 N N . ARG A 1 88 ? -13.585 -12.846 14.881 1.00 79.88 88 ARG A N 1
ATOM 679 C CA . ARG A 1 88 ? -13.038 -13.756 15.896 1.00 79.88 88 ARG A CA 1
ATOM 680 C C . ARG A 1 88 ? -11.938 -13.150 16.765 1.00 79.88 88 ARG A C 1
ATOM 682 O O . ARG A 1 88 ? -10.797 -13.620 16.771 1.00 79.88 88 ARG A O 1
ATOM 689 N N . ILE A 1 89 ? -12.260 -12.165 17.591 1.00 79.00 89 ILE A N 1
ATOM 690 C CA . ILE A 1 89 ? -11.336 -11.648 18.607 1.00 79.00 89 ILE A CA 1
ATOM 691 C C . ILE A 1 89 ? -11.539 -12.424 19.909 1.00 79.00 89 ILE A C 1
ATOM 693 O O . ILE A 1 89 ? -12.405 -12.114 20.720 1.00 79.00 89 ILE A O 1
ATOM 697 N N . GLU A 1 90 ? -10.734 -13.463 20.121 1.00 63.19 90 GLU A N 1
ATOM 698 C CA . GLU A 1 90 ? -10.802 -14.250 21.357 1.00 63.19 90 GLU A CA 1
ATOM 699 C C . GLU A 1 90 ? -10.482 -13.380 22.588 1.00 63.19 90 GLU A C 1
ATOM 7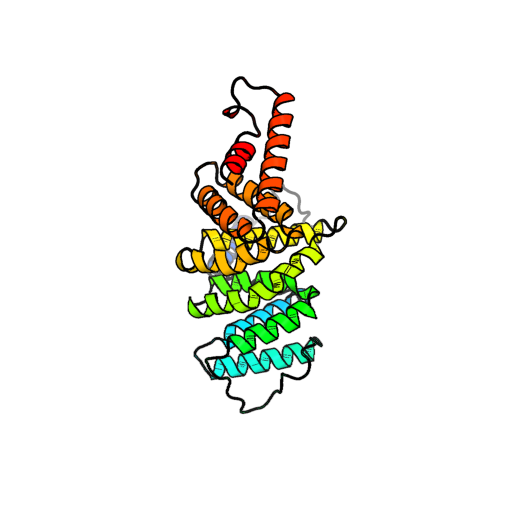01 O O . GLU A 1 90 ? -9.379 -12.837 22.712 1.00 63.19 90 GLU A O 1
ATOM 706 N N . GLY A 1 91 ? -11.456 -13.298 23.503 1.00 60.25 91 GLY A N 1
ATOM 707 C CA . GLY A 1 91 ? -11.260 -13.009 24.926 1.00 60.25 91 GLY A CA 1
ATOM 708 C C . GLY A 1 91 ? -10.808 -11.600 25.322 1.00 60.25 91 GLY A C 1
ATOM 709 O O . GLY A 1 91 ? -10.118 -11.491 26.332 1.00 60.25 91 GLY A O 1
ATOM 710 N N . GLN A 1 92 ? -11.129 -10.532 24.578 1.00 63.22 92 GLN A N 1
ATOM 711 C CA . GLN A 1 92 ? -10.560 -9.200 24.886 1.00 63.22 92 GLN A CA 1
ATOM 712 C C . GLN A 1 92 ? -11.494 -7.990 24.861 1.00 63.22 92 GLN A C 1
ATOM 714 O O . GLN A 1 92 ? -11.097 -6.940 25.369 1.00 63.22 92 GLN A O 1
ATOM 719 N N . LEU A 1 93 ? -12.699 -8.091 24.307 1.00 73.69 93 LEU A N 1
ATOM 720 C CA . LEU A 1 93 ? -13.585 -6.936 24.190 1.00 73.69 93 LEU A CA 1
ATOM 721 C C . LEU A 1 93 ? -14.816 -7.128 25.068 1.00 73.69 93 LEU A C 1
ATOM 723 O O . LEU A 1 93 ? -15.593 -8.058 24.867 1.00 73.69 93 LEU A O 1
ATOM 727 N N . LEU A 1 94 ? -14.953 -6.265 26.072 1.00 71.31 94 LEU A N 1
ATOM 728 C CA . LEU A 1 94 ? -16.096 -6.235 26.976 1.00 71.31 94 LEU A CA 1
ATOM 729 C C . LEU A 1 94 ? -16.726 -4.855 26.876 1.00 71.31 94 LEU A C 1
ATOM 731 O O . LEU A 1 94 ? -16.124 -3.856 27.265 1.00 71.31 94 LEU A O 1
ATOM 735 N N . GLU A 1 95 ? -17.942 -4.806 26.348 1.00 70.69 95 GLU A N 1
ATOM 736 C CA . GLU A 1 95 ? -18.716 -3.575 26.313 1.00 70.69 95 GLU A CA 1
ATOM 737 C C . GLU A 1 95 ? -19.152 -3.214 27.739 1.00 70.69 95 GLU A C 1
ATOM 739 O O . GLU A 1 95 ? -19.722 -4.037 28.458 1.00 70.69 95 GLU A O 1
ATOM 744 N N . SER A 1 96 ? -18.834 -1.998 28.185 1.00 65.94 96 SER A N 1
ATOM 745 C CA . SER A 1 96 ? -19.213 -1.525 29.516 1.00 65.94 96 SER A CA 1
ATOM 746 C C . SER A 1 96 ? -19.437 -0.018 29.519 1.00 65.94 96 SER A C 1
ATOM 748 O O . SER A 1 96 ? -18.562 0.768 29.142 1.00 65.94 96 SER A O 1
ATOM 750 N N . SER A 1 97 ? -20.617 0.393 29.985 1.00 61.00 97 SER A N 1
ATOM 751 C CA . SER A 1 97 ? -20.967 1.789 30.233 1.00 61.00 97 SER A CA 1
ATOM 752 C C . SER A 1 97 ? -20.142 2.316 31.412 1.00 61.00 97 SER A C 1
ATOM 754 O O . SER A 1 97 ? -20.507 2.123 32.571 1.00 61.00 97 SER A O 1
ATOM 756 N N . GLY A 1 98 ? -19.002 2.941 31.115 1.00 67.69 98 GLY A N 1
ATOM 757 C CA . GLY A 1 98 ? -18.059 3.454 32.117 1.00 67.69 98 GLY A CA 1
ATOM 758 C C . GLY A 1 98 ? -16.596 3.094 31.858 1.00 67.69 98 GLY A C 1
ATOM 759 O O . GLY A 1 98 ? -15.730 3.500 32.632 1.00 67.69 98 GLY A O 1
ATOM 760 N N . LEU A 1 99 ? -16.293 2.359 30.781 1.00 78.19 99 LEU A N 1
ATOM 761 C CA . LEU A 1 99 ? -14.914 2.078 30.399 1.00 78.19 99 LEU A CA 1
ATOM 762 C C . LEU A 1 99 ? -14.217 3.354 29.897 1.00 78.19 99 LEU A C 1
ATOM 764 O O . LEU A 1 99 ? -14.621 3.963 28.902 1.00 78.19 99 LEU A O 1
ATOM 768 N N . CYS A 1 100 ? -13.138 3.737 30.579 1.00 81.44 100 CYS A N 1
ATOM 769 C CA . CYS A 1 100 ? -12.225 4.772 30.114 1.00 81.44 100 CYS A CA 1
ATOM 770 C C . CYS A 1 100 ? -11.096 4.116 29.321 1.00 81.44 100 CYS A C 1
ATOM 772 O O . CYS A 1 100 ? -10.323 3.322 29.862 1.00 81.44 100 CYS A O 1
ATOM 774 N N . ILE A 1 101 ? -10.991 4.453 28.039 1.00 88.94 101 ILE A N 1
ATOM 775 C CA . ILE A 1 101 ? -9.847 4.045 27.228 1.00 88.94 101 ILE A CA 1
ATOM 776 C C . ILE A 1 101 ? -8.673 4.979 27.576 1.00 88.94 101 ILE A C 1
ATOM 778 O O . ILE A 1 101 ? -8.872 6.193 27.631 1.00 88.94 101 ILE A O 1
ATOM 782 N N . PRO A 1 102 ? -7.446 4.484 27.825 1.00 87.94 102 PRO A N 1
ATOM 783 C CA . PRO A 1 102 ? -6.263 5.318 28.075 1.00 87.94 102 PRO A CA 1
ATOM 784 C C . PRO A 1 102 ? -5.638 5.829 26.769 1.00 87.94 102 PRO A C 1
ATOM 786 O O . PRO A 1 102 ? -5.781 5.183 25.734 1.00 87.94 102 PRO A O 1
ATOM 789 N N . SER A 1 103 ? -5.000 7.008 26.779 1.00 86.88 103 SER A N 1
ATOM 790 C CA . SER A 1 103 ? -4.505 7.642 25.535 1.00 86.88 103 SER A CA 1
ATOM 791 C C . SER A 1 103 ? -3.286 6.927 24.955 1.00 86.88 103 SER A C 1
ATOM 793 O O . SER A 1 103 ? -3.057 6.964 23.755 1.00 86.88 103 SER A O 1
ATOM 795 N N . ASN A 1 104 ? -2.522 6.227 25.797 1.00 90.19 104 ASN A N 1
ATOM 796 C CA . ASN A 1 104 ? -1.438 5.350 25.366 1.00 90.19 104 ASN A CA 1
ATOM 797 C C . ASN A 1 104 ? -1.978 3.941 25.072 1.00 90.19 104 ASN A C 1
ATOM 799 O O . ASN A 1 104 ? -1.819 3.022 25.875 1.00 90.19 104 ASN A O 1
ATOM 803 N N . ASN A 1 105 ? -2.680 3.789 23.951 1.00 92.38 105 ASN A N 1
ATOM 804 C CA . ASN A 1 105 ? -3.353 2.546 23.563 1.00 92.38 105 ASN A CA 1
ATOM 805 C C . ASN A 1 105 ? -2.872 1.971 22.219 1.00 92.38 105 ASN A C 1
ATOM 807 O O . ASN A 1 105 ? -3.415 0.966 21.765 1.00 92.38 105 ASN A O 1
ATOM 811 N N . THR A 1 106 ? -1.818 2.526 21.616 1.00 95.50 106 THR A N 1
ATOM 812 C CA . THR A 1 106 ? -1.258 2.069 20.331 1.00 95.50 106 THR A CA 1
ATOM 813 C C . THR A 1 106 ? -0.959 0.569 20.312 1.00 95.50 106 THR A C 1
ATOM 815 O O . THR A 1 106 ? -1.320 -0.122 19.362 1.00 95.50 106 THR A O 1
ATOM 818 N N . ILE A 1 107 ? -0.360 0.031 21.383 1.00 94.50 107 ILE A N 1
ATOM 819 C CA . ILE A 1 107 ? -0.048 -1.406 21.497 1.00 94.50 107 ILE A CA 1
ATOM 820 C C . ILE A 1 107 ? -1.329 -2.247 21.475 1.00 94.50 107 ILE A C 1
ATOM 822 O O . ILE A 1 107 ? -1.376 -3.291 20.823 1.00 94.50 107 ILE A O 1
ATOM 826 N N . PHE A 1 108 ? -2.376 -1.786 22.161 1.00 94.00 108 PHE A N 1
ATOM 827 C CA . PHE A 1 108 ? -3.672 -2.456 22.176 1.00 94.00 108 PHE A CA 1
ATOM 828 C C . PHE A 1 108 ? -4.299 -2.470 20.775 1.00 94.00 108 PHE A C 1
ATOM 830 O O . PHE A 1 108 ? -4.651 -3.540 20.283 1.00 94.00 108 PHE A O 1
ATOM 837 N N . ILE A 1 109 ? -4.356 -1.313 20.106 1.00 95.88 109 ILE A N 1
ATOM 838 C CA . ILE A 1 109 ? -4.915 -1.171 18.750 1.00 95.88 109 ILE A CA 1
ATOM 839 C C . ILE A 1 109 ? -4.172 -2.083 17.767 1.00 95.88 109 ILE A C 1
ATOM 841 O O . ILE A 1 109 ? -4.796 -2.838 17.019 1.00 95.88 109 ILE A O 1
ATOM 845 N N . LYS A 1 110 ? -2.836 -2.080 17.816 1.00 96.56 110 LYS A N 1
ATOM 846 C CA . LYS A 1 110 ? -1.999 -2.947 16.985 1.00 96.56 110 LYS A CA 1
ATOM 847 C C . LYS A 1 110 ? -2.267 -4.431 17.238 1.00 96.56 110 LYS A C 1
ATOM 849 O O . LYS A 1 110 ? -2.499 -5.167 16.289 1.00 96.56 110 LYS A O 1
ATOM 854 N N . THR A 1 111 ? -2.309 -4.855 18.502 1.00 95.19 111 THR A N 1
ATOM 855 C CA . THR A 1 111 ? -2.563 -6.260 18.879 1.00 95.19 111 THR A CA 1
ATOM 856 C C . THR A 1 111 ? -3.924 -6.745 18.374 1.00 95.19 111 THR A C 1
ATOM 858 O O . THR A 1 111 ? -4.060 -7.874 17.900 1.00 95.19 111 THR A O 1
ATOM 861 N N . ILE A 1 112 ? -4.948 -5.893 18.465 1.00 94.88 112 ILE A N 1
ATOM 862 C CA . ILE A 1 112 ? -6.276 -6.175 17.914 1.00 94.88 112 ILE A CA 1
ATOM 863 C C . ILE A 1 112 ? -6.203 -6.333 16.391 1.00 94.88 112 ILE A C 1
ATOM 865 O O . ILE A 1 112 ? -6.715 -7.319 15.859 1.00 94.88 112 ILE A O 1
ATOM 869 N N . SER A 1 113 ? -5.530 -5.406 15.706 1.00 96.94 113 SER A N 1
ATOM 870 C CA . SER A 1 113 ? -5.353 -5.452 14.253 1.00 96.94 113 SER A CA 1
ATOM 871 C C . SER A 1 113 ? -4.630 -6.722 13.796 1.00 96.94 113 SER A C 1
ATOM 873 O O . SER A 1 113 ? -5.102 -7.386 12.881 1.00 96.94 113 SER A O 1
ATOM 875 N N . GLU A 1 114 ? -3.561 -7.139 14.483 1.00 96.31 114 GLU A N 1
ATOM 876 C CA . GLU A 1 114 ? -2.821 -8.376 14.182 1.00 96.31 114 GLU A CA 1
ATOM 877 C C . GLU A 1 114 ? -3.709 -9.624 14.291 1.00 96.31 114 GLU A C 1
ATOM 879 O O . GLU A 1 114 ? -3.699 -10.489 13.409 1.00 96.31 114 GLU A O 1
ATOM 884 N N . LYS A 1 115 ? -4.521 -9.716 15.352 1.00 95.19 115 LYS A N 1
ATOM 885 C CA . LYS A 1 115 ? -5.462 -10.831 15.538 1.00 95.19 115 LYS A CA 1
ATOM 886 C C . LYS A 1 115 ? -6.519 -10.871 14.438 1.00 95.19 115 LYS A C 1
ATOM 888 O O . LYS A 1 115 ? -6.828 -11.953 13.934 1.00 95.19 115 LYS A O 1
ATOM 893 N N . LEU A 1 116 ? -7.060 -9.710 14.072 1.00 95.50 116 LEU A N 1
ATOM 894 C CA . LEU A 1 116 ? -8.049 -9.587 13.005 1.00 95.50 116 LEU A CA 1
ATOM 895 C C . LEU A 1 116 ? -7.442 -9.897 11.638 1.00 95.50 116 LEU A C 1
ATOM 897 O O . LEU A 1 116 ? -8.017 -10.687 10.901 1.00 95.50 116 LEU A O 1
ATOM 901 N N . ALA A 1 117 ? -6.256 -9.382 11.323 1.00 96.69 117 ALA A N 1
ATOM 902 C CA . ALA A 1 117 ? -5.564 -9.682 10.075 1.00 96.69 117 ALA A CA 1
ATOM 903 C C . ALA A 1 117 ? -5.317 -11.191 9.916 1.00 96.69 117 ALA A C 1
ATOM 905 O O . ALA A 1 117 ? -5.468 -11.742 8.823 1.00 96.69 117 ALA A O 1
ATOM 906 N N . LEU A 1 118 ? -4.977 -11.889 11.006 1.00 95.44 118 LEU A N 1
ATOM 907 C CA . LEU A 1 118 ? -4.767 -13.335 10.987 1.00 95.44 118 LEU A CA 1
ATOM 908 C C . LEU A 1 118 ? -6.066 -14.111 10.712 1.00 95.44 118 LEU A C 1
ATOM 910 O O . LEU A 1 118 ? -6.070 -15.031 9.887 1.00 95.44 118 LEU A O 1
ATOM 914 N N . LYS A 1 119 ? -7.147 -13.769 11.424 1.00 93.81 119 LYS A N 1
ATOM 915 C CA . LYS A 1 119 ? -8.395 -14.551 11.450 1.00 93.81 119 LYS A CA 1
ATOM 916 C C . LYS A 1 119 ? -9.398 -14.138 10.374 1.00 93.81 119 LYS A C 1
ATOM 918 O O . LYS A 1 119 ? -10.043 -15.002 9.790 1.00 93.81 119 LYS A O 1
ATOM 923 N N . GLU A 1 120 ? -9.441 -12.854 10.043 1.00 94.31 120 GLU A N 1
ATOM 924 C CA . GLU A 1 120 ? -10.406 -12.218 9.141 1.00 94.31 120 GLU A CA 1
ATOM 925 C C . GLU A 1 120 ? -9.741 -11.671 7.870 1.00 94.31 120 GLU A C 1
ATOM 927 O O . GLU A 1 120 ? -10.106 -10.626 7.337 1.00 94.31 120 GLU A O 1
ATOM 932 N N . ALA A 1 121 ? -8.769 -12.407 7.323 1.00 94.31 121 ALA A N 1
ATOM 933 C CA . ALA A 1 121 ? -7.996 -11.986 6.150 1.00 94.31 121 ALA A CA 1
ATOM 934 C C . ALA A 1 121 ? -8.844 -11.656 4.903 1.00 94.31 121 ALA A C 1
ATOM 936 O O . ALA A 1 121 ? -8.347 -11.010 3.981 1.00 94.31 121 ALA A O 1
ATOM 937 N N . HIS A 1 122 ? -10.106 -12.087 4.846 1.00 92.44 122 HIS A N 1
ATOM 938 C CA . HIS A 1 122 ? -11.029 -11.749 3.764 1.00 92.44 122 HIS A CA 1
ATOM 939 C C . HIS A 1 122 ? -11.351 -10.242 3.695 1.00 92.44 122 HIS A C 1
ATOM 941 O O . HIS A 1 122 ? -11.612 -9.747 2.601 1.00 92.44 122 HIS A O 1
ATOM 947 N N . LEU A 1 123 ? -11.234 -9.519 4.817 1.00 94.69 123 LEU A N 1
ATOM 948 C CA . LEU A 1 123 ? -11.451 -8.069 4.925 1.00 94.69 123 LEU A CA 1
ATOM 949 C C . LEU A 1 123 ? -10.253 -7.232 4.444 1.00 94.69 123 LEU A C 1
ATOM 951 O O . LEU A 1 123 ? -10.336 -6.014 4.364 1.00 94.69 123 LEU A O 1
ATOM 955 N N . THR A 1 124 ? -9.120 -7.861 4.113 1.00 96.38 124 THR A N 1
ATOM 956 C CA . THR A 1 124 ? -7.851 -7.153 3.847 1.00 96.38 124 THR A CA 1
ATOM 957 C C . THR A 1 124 ? -7.980 -6.045 2.807 1.00 96.38 124 THR A C 1
ATOM 959 O O . THR A 1 124 ? -7.458 -4.956 3.014 1.00 96.38 124 THR A O 1
ATOM 962 N N . LEU A 1 125 ? -8.636 -6.319 1.675 1.00 95.06 125 LEU A N 1
ATOM 963 C CA . LEU A 1 125 ? -8.668 -5.362 0.567 1.00 95.06 125 LEU A CA 1
ATOM 964 C C . LEU A 1 125 ? -9.477 -4.108 0.921 1.00 95.06 125 LEU A C 1
ATOM 966 O O . LEU A 1 125 ? -9.000 -3.000 0.716 1.00 95.06 125 LEU A O 1
ATOM 970 N N . GLU A 1 126 ? -10.676 -4.287 1.473 1.00 93.69 126 GLU A N 1
ATOM 971 C CA . GLU A 1 126 ? -11.527 -3.170 1.902 1.00 93.69 126 GLU A CA 1
ATOM 972 C C . GLU A 1 126 ? -10.907 -2.407 3.071 1.00 93.69 126 GLU A C 1
ATOM 974 O O . GLU A 1 126 ? -10.872 -1.182 3.057 1.00 93.69 126 GLU A O 1
ATOM 979 N N . PHE A 1 127 ? -10.336 -3.119 4.044 1.00 97.06 127 PHE A N 1
ATOM 980 C CA . PHE A 1 127 ? -9.723 -2.493 5.201 1.00 97.06 127 PHE A CA 1
ATOM 981 C C . PHE A 1 127 ? -8.536 -1.618 4.793 1.00 97.06 127 PHE A C 1
ATOM 983 O O . PHE A 1 127 ? -8.482 -0.456 5.177 1.00 97.06 127 PHE A O 1
ATOM 990 N N . LEU A 1 128 ? -7.617 -2.132 3.968 1.00 97.81 128 LEU A N 1
ATOM 991 C CA . LEU A 1 128 ? -6.471 -1.357 3.484 1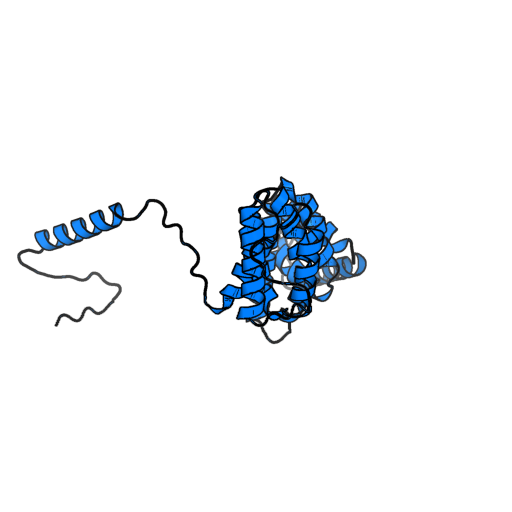.00 97.81 128 LEU A CA 1
ATOM 992 C C . LEU A 1 128 ? -6.897 -0.160 2.624 1.00 97.81 128 LEU A C 1
ATOM 994 O O . LEU A 1 128 ? -6.294 0.905 2.735 1.00 97.81 128 LEU A O 1
ATOM 998 N N . GLU A 1 129 ? -7.927 -0.314 1.788 1.00 95.06 129 GLU A N 1
ATOM 999 C CA . GLU A 1 129 ? -8.477 0.793 1.001 1.00 95.06 129 GLU A CA 1
ATOM 1000 C C . GLU A 1 129 ? -8.962 1.940 1.902 1.00 95.06 129 GLU A C 1
ATOM 1002 O O . GLU A 1 129 ? -8.614 3.098 1.665 1.00 95.06 129 GLU A O 1
ATOM 1007 N N . GLU A 1 130 ? -9.688 1.608 2.966 1.00 95.06 130 GLU A N 1
ATOM 1008 C CA . GLU A 1 130 ? -10.202 2.565 3.948 1.00 95.06 130 GLU A CA 1
ATOM 1009 C C . GLU A 1 130 ? -9.096 3.151 4.828 1.00 95.06 130 GLU A C 1
ATOM 1011 O O . GLU A 1 130 ? -9.132 4.335 5.159 1.00 95.06 130 GLU A O 1
ATOM 1016 N N . CYS A 1 131 ? -8.069 2.367 5.165 1.00 97.50 131 CYS A N 1
ATOM 1017 C CA . CYS A 1 131 ? -6.902 2.872 5.885 1.00 97.50 131 CYS A CA 1
ATOM 1018 C C . CYS A 1 131 ? -6.196 3.971 5.082 1.00 97.50 131 CYS A C 1
ATOM 1020 O O . CYS A 1 131 ? -5.824 4.991 5.655 1.00 97.50 131 CYS A O 1
ATOM 1022 N N . VAL A 1 132 ? -6.019 3.791 3.765 1.00 96.31 132 VAL A N 1
ATOM 1023 C CA . VAL A 1 132 ? -5.380 4.805 2.907 1.00 96.31 132 VAL A CA 1
ATOM 1024 C C . VAL A 1 132 ? -6.237 6.068 2.805 1.00 96.31 132 VAL A C 1
ATOM 1026 O O . VAL A 1 132 ? -5.699 7.173 2.864 1.00 96.31 132 VAL A O 1
ATOM 1029 N N . GLU A 1 133 ? -7.558 5.923 2.698 1.00 92.44 133 GLU A N 1
ATOM 1030 C CA . GLU A 1 133 ? -8.479 7.064 2.669 1.00 92.44 133 GLU A CA 1
ATOM 1031 C C . GLU A 1 133 ? -8.499 7.820 4.009 1.00 92.44 133 GLU A C 1
ATOM 1033 O O . GLU A 1 133 ? -8.383 9.046 4.056 1.00 92.44 133 GLU A O 1
ATOM 1038 N N . GLY A 1 134 ? -8.573 7.086 5.123 1.00 92.56 134 GLY A N 1
ATOM 1039 C CA . GLY A 1 134 ? -8.515 7.649 6.470 1.00 92.56 134 GLY A CA 1
ATOM 1040 C C . GLY A 1 134 ? -7.178 8.326 6.762 1.00 92.56 134 GLY A C 1
ATOM 1041 O O . GLY A 1 134 ? -7.153 9.384 7.390 1.00 92.56 134 GLY A O 1
ATOM 1042 N N . PHE A 1 135 ? -6.070 7.768 6.264 1.00 96.19 135 PHE A N 1
ATOM 1043 C CA . PHE A 1 135 ? -4.730 8.325 6.439 1.00 96.19 135 PHE A CA 1
ATOM 1044 C C . PHE A 1 135 ? -4.632 9.752 5.893 1.00 96.19 135 PHE A C 1
ATOM 1046 O O . PHE A 1 135 ? -4.187 10.640 6.616 1.00 96.19 135 PHE A O 1
ATOM 1053 N N . ARG A 1 136 ? -5.094 9.995 4.658 1.00 92.38 136 ARG A N 1
ATOM 1054 C CA . ARG A 1 136 ? -5.019 11.312 3.989 1.00 92.38 136 ARG A CA 1
ATOM 1055 C C . ARG A 1 136 ? -5.704 12.425 4.786 1.00 92.38 136 ARG A C 1
ATOM 1057 O O . ARG A 1 136 ? -5.239 13.558 4.797 1.00 92.38 136 ARG A O 1
ATOM 1064 N N . ASN A 1 137 ? -6.782 12.081 5.487 1.00 91.25 137 ASN A N 1
ATOM 1065 C CA . ASN A 1 137 ? -7.619 13.017 6.239 1.00 91.25 137 ASN A CA 1
ATOM 1066 C C . ASN A 1 137 ? -7.264 13.095 7.740 1.00 91.25 137 ASN A C 1
ATOM 1068 O O . ASN A 1 137 ? -7.995 13.709 8.517 1.00 91.25 137 ASN A O 1
ATOM 1072 N N . SER A 1 138 ? -6.172 12.454 8.167 1.00 95.00 138 SER A N 1
ATOM 1073 C CA . SER A 1 138 ? -5.773 12.339 9.576 1.00 95.00 138 SER A CA 1
ATOM 1074 C C . SER A 1 138 ? -4.669 13.319 9.981 1.00 95.00 138 SER A C 1
ATOM 1076 O O . SER A 1 138 ? -3.880 13.774 9.154 1.00 95.00 138 SER A O 1
ATOM 1078 N N . THR A 1 139 ? -4.560 13.595 11.286 1.00 96.44 139 THR A N 1
ATOM 1079 C CA . THR A 1 139 ? -3.393 14.294 11.855 1.00 96.44 139 THR A CA 1
ATOM 1080 C C . THR A 1 139 ? -2.140 13.416 11.788 1.00 96.44 139 THR A C 1
ATOM 1082 O O . THR A 1 139 ? -2.241 12.199 11.632 1.00 96.44 139 THR A O 1
ATOM 1085 N N . ILE A 1 140 ? -0.952 14.006 11.944 1.00 96.62 140 ILE A N 1
ATOM 1086 C CA . ILE A 1 140 ? 0.334 13.283 11.888 1.00 96.62 140 ILE A CA 1
ATOM 1087 C C . ILE A 1 140 ? 0.382 12.138 12.914 1.00 96.62 140 ILE A C 1
ATOM 1089 O O . ILE A 1 140 ? 0.801 11.023 12.601 1.00 96.62 140 ILE A O 1
ATOM 1093 N N . GLU A 1 141 ? -0.114 12.363 14.130 1.00 95.75 141 GLU A N 1
ATOM 1094 C CA . GLU A 1 141 ? -0.141 11.353 15.193 1.00 95.75 141 GLU A CA 1
ATOM 1095 C C . GLU A 1 141 ? -1.028 10.162 14.807 1.00 95.75 141 GLU A C 1
ATOM 1097 O O . GLU A 1 141 ? -0.640 9.001 14.964 1.00 95.75 141 GLU A O 1
ATOM 1102 N N . LEU A 1 142 ? -2.205 10.447 14.245 1.00 96.62 142 LEU A N 1
ATOM 1103 C CA . LEU A 1 142 ? -3.139 9.429 13.773 1.00 96.62 142 LEU A CA 1
ATOM 1104 C C . LEU A 1 142 ? -2.631 8.720 12.510 1.00 96.62 142 LEU A C 1
ATOM 1106 O O . LEU A 1 142 ? -2.874 7.524 12.353 1.00 96.62 142 LEU A O 1
ATOM 1110 N N . LYS A 1 143 ? -1.865 9.403 11.652 1.00 98.00 143 LYS A N 1
ATOM 1111 C CA . LYS A 1 143 ? -1.155 8.799 10.514 1.00 98.00 143 LYS A CA 1
ATOM 1112 C C . LYS A 1 143 ? -0.131 7.767 10.993 1.00 98.00 143 LYS A C 1
ATOM 1114 O O . LYS A 1 143 ? -0.116 6.647 10.485 1.00 98.00 143 LYS A O 1
ATOM 1119 N N . HIS A 1 144 ? 0.667 8.075 12.019 1.00 97.94 144 HIS A N 1
ATOM 1120 C CA . HIS A 1 144 ? 1.587 7.096 12.613 1.00 97.94 144 HIS A CA 1
ATOM 1121 C C . HIS A 1 144 ? 0.853 5.889 13.206 1.00 97.94 144 HIS A C 1
ATOM 1123 O O . HIS A 1 144 ? 1.268 4.750 12.982 1.00 97.94 144 HIS A O 1
ATOM 1129 N N . LEU A 1 145 ? -0.255 6.118 13.916 1.00 97.94 145 LEU A N 1
ATOM 1130 C CA . LEU A 1 145 ? -1.099 5.035 14.421 1.00 97.94 145 LEU A CA 1
ATOM 1131 C C . LEU A 1 145 ? -1.667 4.178 13.279 1.00 97.94 145 LEU A C 1
ATOM 1133 O O . LEU A 1 145 ? -1.648 2.950 13.373 1.00 97.94 145 LEU A O 1
ATOM 1137 N N . CYS A 1 146 ? -2.127 4.814 12.198 1.00 98.38 146 CYS A N 1
ATOM 1138 C CA . CYS A 1 146 ? -2.625 4.142 11.002 1.00 98.38 146 CYS A CA 1
ATOM 1139 C C . CYS A 1 146 ? -1.587 3.187 10.417 1.00 98.38 146 CYS A C 1
ATOM 1141 O O . CYS A 1 146 ? -1.897 2.022 10.171 1.00 98.38 146 CYS A O 1
ATOM 1143 N N . LEU A 1 147 ? -0.325 3.612 10.314 1.00 98.38 147 LEU A N 1
ATOM 1144 C CA . LEU A 1 147 ? 0.755 2.725 9.875 1.00 98.38 147 LEU A CA 1
ATOM 1145 C C . LEU A 1 147 ? 0.949 1.525 10.807 1.00 98.38 147 LEU A C 1
ATOM 1147 O O . LEU A 1 147 ? 1.185 0.423 10.314 1.00 98.38 147 LEU A O 1
ATOM 1151 N N . GLU A 1 148 ? 0.842 1.693 12.129 1.00 97.88 148 GLU A N 1
ATOM 1152 C CA . GLU A 1 148 ? 1.015 0.579 13.073 1.00 97.88 148 GLU A CA 1
ATOM 1153 C C . GLU A 1 148 ? -0.032 -0.521 12.878 1.00 97.88 148 GLU A C 1
ATOM 1155 O O . GLU A 1 148 ? 0.330 -1.699 12.884 1.00 97.88 148 GLU A O 1
ATOM 1160 N N . TYR A 1 149 ? -1.308 -0.170 12.684 1.00 97.94 149 TYR A N 1
ATOM 1161 C CA . TYR A 1 149 ? -2.353 -1.181 12.512 1.00 97.94 149 TYR A CA 1
ATOM 1162 C C . TYR A 1 149 ? -2.499 -1.661 11.060 1.00 97.94 149 TYR A C 1
ATOM 1164 O O . TYR A 1 149 ? -2.718 -2.857 10.862 1.00 97.94 149 TYR A O 1
ATOM 1172 N N . MET A 1 150 ? -2.336 -0.791 10.052 1.00 97.75 150 MET A N 1
ATOM 1173 C CA . MET A 1 150 ? -2.470 -1.124 8.623 1.00 97.75 150 MET A CA 1
ATOM 1174 C C . MET A 1 150 ? -1.411 -2.141 8.186 1.00 97.75 150 MET A C 1
ATOM 1176 O O . MET A 1 150 ? -1.720 -3.105 7.485 1.00 97.75 150 MET A O 1
ATOM 1180 N N . THR A 1 151 ? -0.167 -1.968 8.648 1.00 97.25 151 THR A N 1
ATOM 1181 C CA . THR A 1 151 ? 0.981 -2.807 8.254 1.00 97.25 151 THR A CA 1
ATOM 1182 C C . THR A 1 151 ? 0.739 -4.297 8.510 1.00 97.25 151 THR A C 1
ATOM 1184 O O . THR A 1 151 ? 1.177 -5.147 7.736 1.00 97.25 151 THR A O 1
ATOM 1187 N N . THR A 1 152 ? -0.027 -4.625 9.552 1.00 97.38 152 THR A N 1
ATOM 1188 C CA . THR A 1 152 ? -0.353 -6.007 9.949 1.00 97.38 152 THR A CA 1
ATOM 1189 C C . THR A 1 152 ? -1.159 -6.769 8.884 1.00 97.38 152 THR A C 1
ATOM 1191 O O . THR A 1 152 ? -1.130 -7.998 8.849 1.00 97.38 152 THR A O 1
ATOM 1194 N N . TRP A 1 153 ? -1.825 -6.052 7.971 1.00 98.25 153 TRP A N 1
ATOM 1195 C CA . TRP A 1 153 ? -2.665 -6.614 6.910 1.00 98.25 153 TRP A CA 1
ATOM 1196 C C . TRP A 1 153 ? -1.936 -6.784 5.575 1.00 98.25 153 TRP A C 1
ATOM 1198 O O . TRP A 1 153 ? -2.383 -7.565 4.735 1.00 98.25 153 TRP A O 1
ATOM 1208 N N . LEU A 1 154 ? -0.805 -6.103 5.364 1.00 97.69 154 LEU A N 1
ATOM 1209 C CA . LEU A 1 154 ? -0.076 -6.125 4.088 1.00 97.69 154 LEU A CA 1
ATOM 1210 C C . LEU A 1 154 ? 0.318 -7.544 3.626 1.00 97.69 154 LEU A C 1
ATOM 1212 O O . LEU A 1 154 ? 0.121 -7.847 2.445 1.00 97.69 154 LEU A O 1
ATOM 1216 N N . PRO A 1 155 ? 0.775 -8.469 4.501 1.00 96.38 155 PRO A N 1
ATOM 1217 C CA . PRO A 1 155 ? 1.120 -9.828 4.073 1.00 96.38 155 PRO A CA 1
ATOM 1218 C C . PRO A 1 155 ? -0.057 -10.612 3.477 1.00 96.38 155 PRO A C 1
ATOM 1220 O O . PRO A 1 155 ? 0.142 -11.487 2.629 1.00 96.38 155 PRO A O 1
ATOM 1223 N N . ASN A 1 156 ? -1.295 -10.286 3.867 1.00 97.19 156 ASN A N 1
ATOM 1224 C CA . ASN A 1 156 ? -2.485 -10.965 3.361 1.00 97.19 156 ASN A CA 1
ATOM 1225 C C . ASN A 1 156 ? -2.767 -10.669 1.885 1.00 97.19 156 ASN A C 1
ATOM 1227 O O . ASN A 1 156 ? -3.491 -11.450 1.267 1.00 97.19 156 ASN A O 1
ATOM 1231 N N . LEU A 1 157 ? -2.181 -9.618 1.293 1.00 96.81 157 LEU A N 1
ATOM 1232 C CA . LEU A 1 157 ? -2.330 -9.309 -0.136 1.00 96.81 157 LEU A CA 1
ATOM 1233 C C . LEU A 1 157 ? -1.952 -10.503 -1.029 1.00 96.81 157 LEU A C 1
ATOM 1235 O O . LEU A 1 157 ? -2.601 -10.745 -2.045 1.00 96.81 157 LEU A O 1
ATOM 1239 N N . THR A 1 158 ? -0.987 -11.326 -0.605 1.00 94.94 158 THR A N 1
ATOM 1240 C CA . THR A 1 158 ? -0.581 -12.559 -1.310 1.00 94.94 158 THR A CA 1
ATOM 1241 C C . THR A 1 158 ? -1.736 -13.531 -1.541 1.00 94.94 158 THR A C 1
ATOM 1243 O O . THR A 1 158 ? -1.812 -14.181 -2.586 1.00 94.94 158 THR A O 1
ATOM 1246 N N . ARG A 1 159 ? -2.699 -13.590 -0.612 1.00 93.12 159 ARG A N 1
ATOM 1247 C CA . ARG A 1 159 ? -3.878 -14.465 -0.704 1.00 93.12 159 ARG A CA 1
ATOM 1248 C C . ARG A 1 159 ? -4.780 -14.100 -1.887 1.00 93.12 159 ARG A C 1
ATOM 1250 O O . ARG A 1 159 ? -5.541 -14.951 -2.351 1.00 93.12 159 ARG A O 1
ATOM 1257 N N . PHE A 1 160 ? -4.671 -12.866 -2.378 1.00 93.31 160 PHE A N 1
ATOM 1258 C CA . PHE A 1 160 ? -5.451 -12.297 -3.476 1.00 93.31 160 PHE A CA 1
ATOM 1259 C C . PHE A 1 160 ? -4.692 -12.297 -4.817 1.00 93.31 160 PHE A C 1
ATOM 1261 O O . PHE A 1 160 ? -5.278 -11.953 -5.838 1.00 93.31 160 PHE A O 1
ATOM 1268 N N . CYS A 1 161 ? -3.430 -12.744 -4.840 1.00 88.31 161 CYS A N 1
ATOM 1269 C CA . CYS A 1 161 ? -2.577 -12.804 -6.037 1.00 88.31 161 CYS A CA 1
ATOM 1270 C C . CYS A 1 161 ? -2.519 -14.196 -6.702 1.00 88.31 161 CYS A C 1
ATOM 1272 O O . CYS A 1 161 ? -1.629 -14.457 -7.511 1.00 88.31 161 CYS A O 1
ATOM 1274 N N . LYS A 1 162 ? -3.426 -15.125 -6.363 1.00 80.75 162 LYS A N 1
ATOM 1275 C CA . LYS A 1 162 ? -3.425 -16.485 -6.938 1.00 80.75 162 LYS A CA 1
ATOM 1276 C C . LYS A 1 162 ? -3.681 -16.452 -8.454 1.00 80.75 162 LYS A C 1
ATOM 1278 O O . LYS A 1 162 ? -4.538 -15.708 -8.916 1.00 80.75 162 LYS A O 1
ATOM 1283 N N . GLN A 1 163 ? -2.988 -17.321 -9.200 1.00 65.81 163 GLN A N 1
ATOM 1284 C CA . GLN A 1 163 ? -2.854 -17.298 -10.672 1.00 65.81 163 GLN A CA 1
ATOM 1285 C C . GLN A 1 163 ? -4.159 -17.394 -11.497 1.00 65.81 163 GLN A C 1
ATOM 1287 O O . GLN A 1 163 ? -4.099 -17.206 -12.704 1.00 65.81 163 GLN A O 1
ATOM 1292 N N . ASN A 1 164 ? -5.323 -17.628 -10.877 1.00 71.38 164 ASN A N 1
ATOM 1293 C CA . ASN A 1 164 ? -6.610 -17.794 -11.571 1.00 71.38 164 ASN A CA 1
ATOM 1294 C C . ASN A 1 164 ? -7.655 -16.713 -11.228 1.00 71.38 164 ASN A C 1
ATOM 1296 O O . ASN A 1 164 ? -8.820 -16.867 -11.586 1.00 71.38 164 ASN A O 1
ATOM 1300 N N . ASP A 1 165 ? -7.290 -15.656 -10.495 1.00 82.19 165 ASP A N 1
ATOM 1301 C CA . ASP A 1 165 ? -8.234 -14.606 -10.084 1.00 82.19 165 ASP A CA 1
ATOM 1302 C C . ASP A 1 165 ? -7.730 -13.211 -10.479 1.00 82.19 165 ASP A C 1
ATOM 1304 O O . ASP A 1 165 ? -7.291 -12.414 -9.644 1.00 82.19 165 ASP A O 1
ATOM 1308 N N . ASP A 1 166 ? -7.790 -12.920 -11.782 1.00 85.69 166 ASP A N 1
ATOM 1309 C CA . ASP A 1 166 ? -7.353 -11.639 -12.355 1.00 85.69 166 ASP A CA 1
ATOM 1310 C C . ASP A 1 166 ? -8.084 -10.443 -11.735 1.00 85.69 166 ASP A C 1
ATOM 1312 O O . ASP A 1 166 ? -7.488 -9.387 -11.525 1.00 85.69 166 ASP A O 1
ATOM 1316 N N . ASN A 1 167 ? -9.352 -10.619 -11.351 1.00 89.00 167 ASN A N 1
ATOM 1317 C CA . ASN A 1 167 ? -10.132 -9.582 -10.681 1.00 89.00 167 ASN A CA 1
ATOM 1318 C C . ASN A 1 167 ? -9.561 -9.240 -9.299 1.00 89.00 167 ASN A C 1
ATOM 1320 O O . ASN A 1 167 ? -9.448 -8.063 -8.951 1.00 89.00 167 ASN A O 1
ATOM 1324 N N . LYS A 1 168 ? -9.196 -10.242 -8.488 1.00 88.25 168 LYS A N 1
ATOM 1325 C CA . LYS A 1 168 ? -8.544 -9.994 -7.191 1.00 88.25 168 LYS A CA 1
ATOM 1326 C C . LYS A 1 168 ? -7.143 -9.427 -7.362 1.00 88.25 168 LYS A C 1
ATOM 1328 O O . LYS A 1 168 ? -6.800 -8.485 -6.650 1.00 88.25 168 LYS A O 1
ATOM 1333 N N . ARG A 1 169 ? -6.372 -9.921 -8.333 1.00 91.94 169 ARG A N 1
ATOM 1334 C CA . ARG A 1 169 ? -5.041 -9.383 -8.633 1.00 91.94 169 ARG A CA 1
ATOM 1335 C C . ARG A 1 169 ? -5.110 -7.910 -9.046 1.00 91.94 169 ARG A C 1
ATOM 1337 O O . ARG A 1 169 ? -4.329 -7.110 -8.540 1.00 91.94 169 ARG A O 1
ATOM 1344 N N . ALA A 1 170 ? -6.085 -7.534 -9.874 1.00 93.69 170 ALA A N 1
ATOM 1345 C CA . ALA A 1 170 ? -6.327 -6.142 -10.247 1.00 93.69 170 ALA A CA 1
ATOM 1346 C C . ALA A 1 170 ? -6.633 -5.264 -9.023 1.00 93.69 170 ALA A C 1
ATOM 1348 O O . ALA A 1 170 ? -6.096 -4.165 -8.912 1.00 93.69 170 ALA A O 1
ATOM 1349 N N . LYS A 1 171 ? -7.420 -5.760 -8.059 1.00 93.94 171 LYS A N 1
ATOM 1350 C CA . LYS A 1 171 ? -7.661 -5.042 -6.795 1.00 93.94 171 LYS A CA 1
ATOM 1351 C C . LYS A 1 171 ? -6.396 -4.876 -5.956 1.00 93.94 171 LYS A C 1
ATOM 1353 O O . LYS A 1 171 ? -6.200 -3.807 -5.390 1.00 93.94 171 LYS A O 1
ATOM 1358 N N . VAL A 1 172 ? -5.522 -5.884 -5.894 1.00 96.69 172 VAL A N 1
ATOM 1359 C CA . VAL A 1 172 ? -4.218 -5.737 -5.222 1.00 96.69 172 VAL A CA 1
ATOM 1360 C C . VAL A 1 172 ? -3.395 -4.646 -5.902 1.00 96.69 172 VAL A C 1
ATOM 1362 O O . VAL A 1 172 ? -2.893 -3.762 -5.216 1.00 96.69 172 VAL A O 1
ATOM 1365 N N . SER A 1 173 ? -3.318 -4.643 -7.237 1.00 96.62 173 SER A N 1
ATOM 1366 C CA . SER A 1 173 ? -2.655 -3.564 -7.980 1.00 96.62 173 SER A CA 1
ATOM 1367 C C . SER A 1 173 ? -3.261 -2.189 -7.695 1.00 96.62 173 SER A C 1
ATOM 1369 O O . SER A 1 173 ? -2.511 -1.227 -7.597 1.00 96.62 173 SER A O 1
ATOM 1371 N N . MET A 1 174 ? -4.584 -2.079 -7.522 1.00 96.56 174 MET A N 1
ATOM 1372 C CA . MET A 1 174 ? -5.229 -0.815 -7.139 1.00 96.56 174 MET A CA 1
ATOM 1373 C C . MET A 1 174 ? -4.810 -0.349 -5.741 1.00 96.56 174 MET A C 1
ATOM 1375 O O . MET A 1 174 ? -4.536 0.832 -5.560 1.00 96.56 174 MET A O 1
ATOM 1379 N N . ILE A 1 175 ? -4.724 -1.250 -4.758 1.00 97.75 175 ILE A N 1
ATOM 1380 C CA . ILE A 1 175 ? -4.247 -0.890 -3.413 1.00 97.75 175 ILE A CA 1
ATOM 1381 C C . ILE A 1 175 ? -2.781 -0.465 -3.457 1.00 97.75 175 ILE A C 1
ATOM 1383 O O . ILE A 1 175 ? -2.432 0.561 -2.881 1.00 97.75 175 ILE A O 1
ATOM 1387 N N . LEU A 1 176 ? -1.933 -1.203 -4.178 1.00 98.25 176 LEU A N 1
ATOM 1388 C CA . LEU A 1 176 ? -0.529 -0.832 -4.365 1.00 98.25 176 LEU A CA 1
ATOM 1389 C C . LEU A 1 176 ? -0.395 0.535 -5.048 1.00 98.25 176 LEU A C 1
ATOM 1391 O O . LEU A 1 176 ? 0.421 1.339 -4.619 1.00 98.25 176 LEU A O 1
ATOM 1395 N N . ASP A 1 177 ? -1.226 0.831 -6.051 1.00 97.81 177 ASP A N 1
ATOM 1396 C CA . ASP A 1 177 ? -1.261 2.143 -6.704 1.00 97.81 177 ASP A CA 1
ATOM 1397 C C . ASP A 1 177 ? -1.634 3.258 -5.717 1.00 97.81 177 ASP A C 1
ATOM 1399 O O . ASP A 1 177 ? -0.962 4.285 -5.683 1.00 97.81 177 ASP A O 1
ATOM 1403 N N . LYS A 1 178 ? -2.630 3.032 -4.846 1.00 97.94 178 LYS A N 1
ATOM 1404 C CA . LYS A 1 178 ? -2.998 3.982 -3.783 1.00 97.94 178 L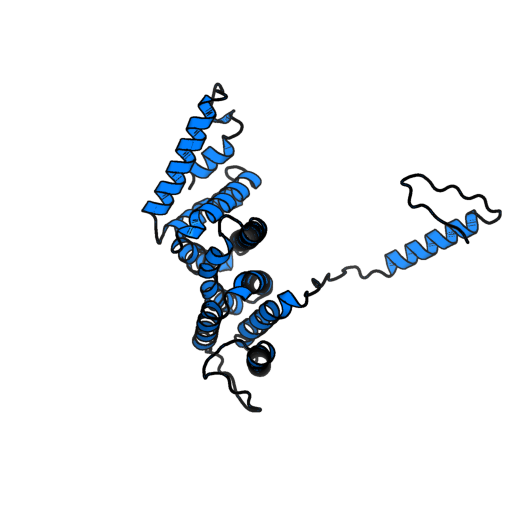YS A CA 1
ATOM 1405 C C . LYS A 1 178 ? -1.875 4.190 -2.761 1.00 97.94 178 LYS A C 1
ATOM 1407 O O . LYS A 1 178 ? -1.650 5.323 -2.344 1.00 97.94 178 LYS A O 1
ATOM 1412 N N . LEU A 1 179 ? -1.161 3.131 -2.375 1.00 98.44 179 LEU A N 1
ATOM 1413 C CA . LEU A 1 179 ? 0.002 3.216 -1.481 1.00 98.44 179 LEU A CA 1
ATOM 1414 C C . LEU A 1 179 ? 1.168 3.970 -2.131 1.00 98.44 179 LEU A C 1
ATOM 1416 O O . LEU A 1 179 ? 1.848 4.749 -1.466 1.00 98.44 179 LEU A O 1
ATOM 1420 N N . ILE A 1 180 ? 1.382 3.782 -3.433 1.00 98.44 180 ILE A N 1
ATOM 1421 C CA . ILE A 1 180 ? 2.361 4.559 -4.196 1.00 98.44 180 ILE A CA 1
ATOM 1422 C C . ILE A 1 180 ? 1.962 6.032 -4.214 1.00 98.44 180 ILE A C 1
ATOM 1424 O O . ILE A 1 180 ? 2.788 6.880 -3.899 1.00 98.44 180 ILE A O 1
ATOM 1428 N N . THR A 1 181 ? 0.701 6.346 -4.521 1.00 97.88 181 THR A N 1
ATOM 1429 C CA . THR A 1 181 ? 0.213 7.729 -4.473 1.00 97.88 181 THR A CA 1
ATOM 1430 C C . THR A 1 181 ? 0.424 8.334 -3.092 1.00 97.88 181 THR A C 1
ATOM 1432 O O . THR A 1 181 ? 0.935 9.439 -2.991 1.00 97.88 181 THR A O 1
ATOM 1435 N N . LEU A 1 182 ? 0.105 7.588 -2.029 1.00 97.44 182 LEU A N 1
ATOM 1436 C CA . LEU A 1 182 ? 0.353 8.021 -0.657 1.00 97.44 182 LEU A CA 1
ATOM 1437 C C . LEU A 1 182 ? 1.835 8.342 -0.421 1.00 97.44 182 LEU A C 1
ATOM 1439 O O . LEU A 1 182 ? 2.151 9.347 0.190 1.00 97.44 182 LEU A O 1
ATOM 1443 N N . THR A 1 183 ? 2.740 7.517 -0.945 1.00 98.19 183 THR A N 1
ATOM 1444 C CA . THR A 1 183 ? 4.195 7.709 -0.818 1.00 98.19 183 THR A CA 1
ATOM 1445 C C . THR A 1 183 ? 4.688 8.961 -1.542 1.00 98.19 183 THR A C 1
ATOM 1447 O O . THR A 1 183 ? 5.641 9.580 -1.091 1.00 98.19 183 THR A O 1
ATOM 1450 N N . ILE A 1 184 ? 4.054 9.318 -2.659 1.00 97.06 184 ILE A N 1
ATOM 1451 C CA . ILE A 1 184 ? 4.410 10.493 -3.463 1.00 97.06 184 ILE A CA 1
ATOM 1452 C C . ILE A 1 184 ? 3.821 11.778 -2.867 1.00 97.06 184 ILE A C 1
ATOM 1454 O O . ILE A 1 184 ? 4.443 12.825 -2.969 1.00 97.06 184 ILE A O 1
ATOM 1458 N N . GLU A 1 185 ? 2.614 11.715 -2.299 1.00 96.12 185 GLU A N 1
ATOM 1459 C CA . GLU A 1 185 ? 1.875 12.894 -1.820 1.00 96.12 185 GLU A CA 1
ATOM 1460 C C . GLU A 1 185 ? 2.193 13.273 -0.361 1.00 96.12 185 GLU A C 1
ATOM 1462 O O . GLU A 1 185 ? 1.972 14.416 0.031 1.00 96.12 185 GLU A O 1
ATOM 1467 N N . GLU A 1 186 ? 2.669 12.335 0.463 1.00 96.31 186 GLU A N 1
ATOM 1468 C CA . GLU A 1 186 ? 2.841 12.526 1.911 1.00 96.31 186 GLU A CA 1
ATOM 1469 C C . GLU A 1 186 ? 4.303 12.782 2.312 1.00 96.31 186 GLU A C 1
ATOM 1471 O O . GLU A 1 186 ? 4.949 11.932 2.935 1.00 96.31 186 GLU A O 1
ATOM 1476 N N . ASP A 1 187 ? 4.810 13.977 1.999 1.00 95.06 187 ASP A N 1
ATOM 1477 C CA . ASP A 1 187 ? 6.202 14.383 2.259 1.00 95.06 187 ASP A CA 1
ATOM 1478 C C . ASP A 1 187 ? 6.612 14.220 3.738 1.00 95.06 187 ASP A C 1
ATOM 1480 O O . ASP A 1 187 ? 7.629 13.594 4.046 1.00 95.06 187 ASP A O 1
ATOM 1484 N N . ASP A 1 188 ? 5.788 14.712 4.672 1.00 95.75 188 ASP A N 1
ATOM 1485 C CA . ASP A 1 188 ? 6.074 14.664 6.117 1.00 95.75 188 ASP A CA 1
ATOM 1486 C C . ASP A 1 188 ? 6.125 13.228 6.665 1.00 95.75 188 ASP A C 1
ATOM 1488 O O . ASP A 1 188 ? 6.844 12.927 7.622 1.00 95.75 188 ASP A O 1
ATOM 1492 N N . MET A 1 189 ? 5.361 12.317 6.055 1.00 98.00 189 MET A N 1
ATOM 1493 C CA . MET A 1 189 ? 5.277 10.920 6.482 1.00 98.00 189 MET A CA 1
ATOM 1494 C C . MET A 1 189 ? 6.192 9.994 5.687 1.00 98.00 189 MET A C 1
ATOM 1496 O O . MET A 1 189 ? 6.270 8.808 6.030 1.00 98.00 189 MET A O 1
ATOM 1500 N N . TYR A 1 190 ? 6.903 10.502 4.677 1.00 97.81 190 TYR A N 1
ATOM 1501 C CA . TYR A 1 190 ? 7.699 9.703 3.750 1.00 97.81 190 TYR A CA 1
ATOM 1502 C C . TYR A 1 190 ? 8.609 8.681 4.460 1.00 97.81 190 TYR A C 1
ATOM 1504 O O . TYR A 1 190 ? 8.464 7.484 4.188 1.00 97.81 190 TYR A O 1
ATOM 1512 N N . PRO A 1 191 ? 9.442 9.047 5.463 1.00 98.00 191 PRO A N 1
ATOM 1513 C CA . PRO A 1 191 ? 10.304 8.072 6.144 1.00 98.00 191 PRO A CA 1
ATOM 1514 C C . PRO A 1 191 ? 9.520 6.967 6.866 1.00 98.00 191 PRO A C 1
ATOM 1516 O O . PRO A 1 191 ? 9.939 5.808 6.912 1.00 98.00 191 PRO A O 1
ATOM 1519 N N . SER A 1 192 ? 8.355 7.312 7.417 1.00 98.31 192 SER A N 1
ATOM 1520 C CA . SER A 1 192 ? 7.494 6.359 8.118 1.00 98.31 192 SER A CA 1
ATOM 1521 C C . SER A 1 192 ? 6.810 5.406 7.144 1.00 98.31 192 SER A C 1
ATOM 1523 O O . SER A 1 192 ? 6.716 4.214 7.431 1.00 98.31 192 SER A O 1
ATOM 1525 N N . ILE A 1 193 ? 6.383 5.903 5.981 1.00 98.50 193 ILE A N 1
ATOM 1526 C CA . ILE A 1 193 ? 5.809 5.089 4.906 1.00 98.50 193 ILE A CA 1
ATOM 1527 C C . ILE A 1 193 ? 6.855 4.099 4.376 1.00 98.50 193 ILE A C 1
ATOM 1529 O O . ILE A 1 193 ? 6.560 2.907 4.277 1.00 98.50 193 ILE A O 1
ATOM 1533 N N . GLN A 1 194 ? 8.093 4.545 4.136 1.00 98.12 194 GLN A N 1
ATOM 1534 C CA . GLN A 1 194 ? 9.198 3.663 3.738 1.00 98.12 194 GLN A CA 1
ATOM 1535 C C . GLN A 1 194 ? 9.409 2.519 4.741 1.00 98.12 194 GLN A C 1
ATOM 1537 O O . GLN A 1 194 ? 9.413 1.340 4.373 1.00 98.12 194 GLN A O 1
ATOM 1542 N N . ALA A 1 195 ? 9.524 2.852 6.029 1.00 97.00 195 ALA A N 1
ATOM 1543 C CA . ALA A 1 195 ? 9.812 1.876 7.077 1.00 97.00 195 ALA A CA 1
ATOM 1544 C C . ALA A 1 195 ? 8.635 0.930 7.378 1.00 97.00 195 ALA A C 1
ATOM 1546 O O . ALA A 1 195 ? 8.831 -0.260 7.638 1.00 97.00 195 ALA A O 1
ATOM 1547 N N . LYS A 1 196 ? 7.400 1.439 7.379 1.00 97.38 196 LYS A N 1
ATOM 1548 C CA . LYS A 1 196 ? 6.223 0.667 7.801 1.00 97.38 196 LYS A CA 1
ATOM 1549 C C . LYS A 1 196 ? 5.548 -0.060 6.649 1.00 97.38 196 LYS A C 1
ATOM 1551 O O . LYS A 1 196 ? 5.137 -1.196 6.833 1.00 97.38 196 LYS A O 1
ATOM 1556 N N . ILE A 1 197 ? 5.498 0.532 5.460 1.00 98.00 197 ILE A N 1
ATOM 1557 C CA . ILE A 1 197 ? 4.819 -0.068 4.309 1.00 98.00 197 ILE A CA 1
ATOM 1558 C C . ILE A 1 197 ? 5.821 -0.828 3.447 1.00 98.00 197 ILE A C 1
ATOM 1560 O O . ILE A 1 197 ? 5.774 -2.057 3.377 1.00 98.00 197 ILE A O 1
ATOM 1564 N N . TRP A 1 198 ? 6.758 -0.121 2.817 1.00 98.06 198 TRP A N 1
ATOM 1565 C CA . TRP A 1 198 ? 7.589 -0.710 1.764 1.00 98.06 198 TRP A CA 1
ATOM 1566 C C . TRP A 1 198 ? 8.603 -1.718 2.293 1.00 98.06 198 TRP A C 1
ATOM 1568 O O . TRP A 1 198 ? 8.741 -2.791 1.705 1.00 98.06 198 TRP A O 1
ATOM 1578 N N . SER A 1 199 ? 9.220 -1.459 3.450 1.00 95.56 199 SER A N 1
ATOM 1579 C CA . SER A 1 199 ? 10.103 -2.444 4.089 1.00 95.56 199 SER A CA 1
ATOM 1580 C C . SER A 1 199 ? 9.364 -3.740 4.459 1.00 95.56 199 SER A C 1
ATOM 1582 O O . SER A 1 199 ? 9.894 -4.831 4.247 1.00 95.56 199 SER A O 1
ATOM 1584 N N . HIS A 1 200 ? 8.112 -3.651 4.929 1.00 94.88 200 HIS A N 1
ATOM 1585 C CA . HIS A 1 200 ? 7.306 -4.831 5.273 1.00 94.88 200 HIS A CA 1
ATOM 1586 C C . HIS A 1 200 ? 6.817 -5.580 4.029 1.00 94.88 200 HIS A C 1
ATOM 1588 O O . HIS A 1 200 ? 6.880 -6.807 3.992 1.00 94.88 200 HIS A O 1
ATOM 1594 N N . ILE A 1 201 ? 6.387 -4.874 2.978 1.00 96.81 201 ILE A N 1
ATOM 1595 C CA . ILE A 1 201 ? 6.059 -5.501 1.687 1.00 96.81 201 ILE A CA 1
ATOM 1596 C C . ILE A 1 201 ? 7.292 -6.215 1.114 1.00 96.81 201 ILE A C 1
ATOM 1598 O O . ILE A 1 201 ? 7.170 -7.323 0.593 1.00 96.81 201 ILE A O 1
ATOM 1602 N N . GLY A 1 202 ? 8.483 -5.633 1.277 1.00 95.56 202 GLY A N 1
ATOM 1603 C CA . GLY A 1 202 ? 9.760 -6.209 0.852 1.00 95.56 202 GLY A CA 1
ATOM 1604 C C . GLY A 1 202 ? 10.091 -7.563 1.485 1.00 95.56 202 GLY A C 1
ATOM 1605 O O . GLY A 1 202 ? 10.805 -8.375 0.890 1.00 95.56 202 GLY A O 1
ATOM 1606 N N . GLN A 1 203 ? 9.540 -7.853 2.667 1.00 94.69 203 GLN A N 1
ATOM 1607 C CA . GLN A 1 203 ? 9.681 -9.149 3.343 1.00 94.69 203 GLN A CA 1
ATOM 1608 C C . GLN A 1 203 ? 8.832 -10.247 2.690 1.00 94.69 203 GLN A C 1
ATOM 1610 O O . GLN A 1 203 ? 9.117 -11.433 2.857 1.00 94.69 203 GLN A O 1
ATOM 1615 N N . VAL A 1 204 ? 7.813 -9.870 1.917 1.00 95.19 204 VAL A N 1
ATOM 1616 C CA . VAL A 1 204 ? 6.846 -10.785 1.312 1.00 95.19 204 VAL A CA 1
ATOM 1617 C C . VAL A 1 204 ? 7.218 -11.030 -0.153 1.00 95.19 204 VAL A C 1
ATOM 1619 O O . VAL A 1 204 ? 6.761 -10.335 -1.061 1.00 95.19 204 VAL A O 1
ATOM 1622 N N . SER A 1 205 ? 8.045 -12.053 -0.396 1.00 93.62 205 SER A N 1
ATOM 1623 C CA . SER A 1 205 ? 8.607 -12.382 -1.721 1.00 93.62 205 SER A CA 1
ATOM 1624 C C . SER A 1 205 ? 7.578 -12.453 -2.851 1.00 93.62 205 SER A C 1
ATOM 1626 O O . SER A 1 205 ? 7.863 -12.044 -3.979 1.00 93.62 205 SER A O 1
ATOM 1628 N N . ASP A 1 206 ? 6.385 -12.957 -2.541 1.00 93.50 206 ASP A N 1
ATOM 1629 C CA . ASP A 1 206 ? 5.310 -13.209 -3.503 1.00 93.50 206 ASP A CA 1
ATOM 1630 C C . ASP A 1 206 ? 4.647 -11.914 -4.002 1.00 93.50 206 ASP A C 1
ATOM 1632 O O . ASP A 1 206 ? 3.995 -11.914 -5.045 1.00 93.50 206 ASP A O 1
ATOM 1636 N N . LEU A 1 207 ? 4.835 -10.794 -3.292 1.00 95.06 207 LEU A N 1
ATOM 1637 C CA . LEU A 1 207 ? 4.351 -9.476 -3.710 1.00 95.06 207 LEU A CA 1
ATOM 1638 C C . LEU A 1 207 ? 5.352 -8.724 -4.588 1.00 95.06 207 LEU A C 1
ATOM 1640 O O . LEU A 1 207 ? 4.953 -7.808 -5.304 1.00 95.06 207 LEU A O 1
ATOM 1644 N N . LEU A 1 208 ? 6.632 -9.104 -4.586 1.00 95.31 208 LEU A N 1
ATOM 1645 C CA . LEU A 1 208 ? 7.673 -8.324 -5.261 1.00 95.31 208 LEU A CA 1
ATOM 1646 C C . LEU A 1 208 ? 7.404 -8.147 -6.758 1.00 95.31 208 LEU A C 1
ATOM 1648 O O . LEU A 1 208 ? 7.658 -7.076 -7.298 1.00 95.31 208 LEU A O 1
ATOM 1652 N N . ASP A 1 209 ? 6.873 -9.168 -7.437 1.00 94.81 209 ASP A N 1
ATOM 1653 C CA . ASP A 1 209 ? 6.618 -9.060 -8.875 1.00 94.81 209 ASP A CA 1
ATOM 1654 C C . ASP A 1 209 ? 5.515 -8.055 -9.211 1.00 94.81 209 ASP A C 1
ATOM 1656 O O . ASP A 1 209 ? 5.695 -7.253 -10.125 1.00 94.81 209 ASP A O 1
ATOM 1660 N N . ILE A 1 210 ? 4.403 -8.078 -8.472 1.00 96.00 210 ILE A N 1
ATOM 1661 C CA . ILE A 1 210 ? 3.283 -7.159 -8.707 1.00 96.00 210 ILE A CA 1
ATOM 1662 C C . ILE A 1 210 ? 3.627 -5.732 -8.264 1.00 96.00 210 ILE A C 1
ATOM 1664 O O . ILE A 1 210 ? 3.212 -4.778 -8.915 1.00 96.00 210 ILE A O 1
ATOM 1668 N N . VAL A 1 211 ? 4.432 -5.576 -7.208 1.00 97.19 211 VAL A N 1
ATOM 1669 C CA . VAL A 1 211 ? 4.924 -4.266 -6.760 1.00 97.19 211 VAL A CA 1
ATOM 1670 C C . VAL A 1 211 ? 5.864 -3.662 -7.798 1.00 97.19 211 VAL A C 1
ATOM 1672 O O . VAL A 1 211 ? 5.678 -2.507 -8.165 1.00 97.19 211 VAL A O 1
ATOM 1675 N N . LEU A 1 212 ? 6.809 -4.445 -8.332 1.00 96.81 212 LEU A N 1
ATOM 1676 C CA . LEU A 1 212 ? 7.685 -4.000 -9.419 1.00 96.81 212 LEU A CA 1
ATOM 1677 C C . LEU A 1 212 ? 6.887 -3.602 -10.667 1.00 96.81 212 LEU A C 1
ATOM 1679 O O . LEU A 1 212 ? 7.189 -2.575 -11.266 1.00 96.81 212 LEU A O 1
ATOM 1683 N N . ASP A 1 213 ? 5.851 -4.363 -11.040 1.00 96.19 213 ASP A N 1
ATOM 1684 C CA . ASP A 1 213 ? 4.963 -3.996 -12.155 1.00 96.19 213 ASP A CA 1
ATOM 1685 C C . ASP A 1 213 ? 4.294 -2.631 -11.909 1.00 96.19 213 ASP A C 1
ATOM 1687 O O . ASP A 1 213 ? 4.272 -1.776 -12.796 1.00 96.19 213 ASP A O 1
ATOM 1691 N N . CYS A 1 214 ? 3.781 -2.401 -10.695 1.00 97.69 214 CYS A N 1
ATOM 1692 C CA . CYS A 1 214 ? 3.178 -1.127 -10.304 1.00 97.69 214 CYS A CA 1
ATOM 1693 C C . CYS A 1 214 ? 4.198 0.024 -10.301 1.00 97.69 214 CYS A C 1
ATOM 1695 O O . CYS A 1 214 ? 3.892 1.093 -10.826 1.00 97.69 214 CYS A O 1
ATOM 1697 N N . PHE A 1 215 ? 5.404 -0.189 -9.765 1.00 98.06 215 PHE A N 1
ATOM 1698 C CA . PHE A 1 215 ? 6.472 0.815 -9.695 1.00 98.06 215 PHE A CA 1
ATOM 1699 C C . PHE A 1 215 ? 6.939 1.246 -11.087 1.00 98.06 215 PHE A C 1
ATOM 1701 O O . PHE A 1 215 ? 6.988 2.444 -11.373 1.00 98.06 215 PHE A O 1
ATOM 1708 N N . ILE A 1 216 ? 7.208 0.283 -11.977 1.00 96.69 216 ILE A N 1
ATOM 1709 C CA . ILE A 1 216 ? 7.617 0.558 -13.360 1.00 96.69 216 ILE A CA 1
ATOM 1710 C C . ILE A 1 216 ? 6.498 1.301 -14.086 1.00 96.69 216 ILE A C 1
ATOM 1712 O O . ILE A 1 216 ? 6.733 2.382 -14.618 1.00 96.69 216 ILE A O 1
ATOM 1716 N N . LYS A 1 217 ? 5.261 0.782 -14.041 1.00 96.19 217 LYS A N 1
ATOM 1717 C CA . LYS A 1 217 ? 4.106 1.422 -14.689 1.00 96.19 217 LYS A CA 1
ATOM 1718 C C . LYS A 1 217 ? 3.941 2.867 -14.226 1.00 96.19 217 LYS A C 1
ATOM 1720 O O . LYS A 1 217 ? 3.728 3.756 -15.045 1.00 96.19 217 LYS A O 1
ATOM 1725 N N . ARG A 1 218 ? 4.023 3.105 -12.916 1.00 97.44 218 ARG A N 1
ATOM 1726 C CA . ARG A 1 218 ? 3.876 4.440 -12.341 1.00 97.44 218 ARG A CA 1
ATOM 1727 C C . ARG A 1 218 ? 5.039 5.339 -12.755 1.00 97.44 218 ARG A C 1
ATOM 1729 O O . ARG A 1 218 ? 4.794 6.447 -13.211 1.00 97.44 218 ARG A O 1
ATOM 1736 N N . SER A 1 219 ? 6.277 4.868 -12.704 1.00 97.44 219 SER A N 1
ATOM 1737 C CA . SER A 1 219 ? 7.441 5.669 -13.108 1.00 97.44 219 SER A CA 1
ATOM 1738 C C . SER A 1 219 ? 7.431 6.024 -14.595 1.00 97.44 219 SER A C 1
ATOM 1740 O O . SER A 1 219 ? 7.664 7.177 -14.937 1.00 97.44 219 SER A O 1
ATOM 1742 N N . VAL A 1 220 ? 7.073 5.080 -15.474 1.00 95.56 220 VAL A N 1
ATOM 1743 C CA . VAL A 1 220 ? 6.937 5.323 -16.921 1.00 95.56 220 VAL A CA 1
ATOM 1744 C C . VAL A 1 220 ? 5.829 6.341 -17.207 1.00 95.56 220 VAL A C 1
ATOM 1746 O O . VAL A 1 220 ? 6.038 7.254 -17.997 1.00 95.56 220 VAL A O 1
ATOM 1749 N N . LEU A 1 221 ? 4.681 6.258 -16.518 1.00 95.00 221 LEU A N 1
ATOM 1750 C CA . LEU A 1 221 ? 3.607 7.255 -16.649 1.00 95.00 221 LEU A CA 1
ATOM 1751 C C . LEU A 1 221 ? 4.039 8.669 -16.225 1.00 95.00 221 LEU A C 1
ATOM 1753 O O . LEU A 1 221 ? 3.536 9.641 -16.780 1.00 95.00 221 LEU A O 1
ATOM 1757 N N . GLY A 1 222 ? 4.937 8.785 -15.241 1.00 92.94 222 GLY A N 1
ATOM 1758 C CA . GLY A 1 222 ? 5.520 10.068 -14.831 1.00 92.94 222 GLY A CA 1
ATOM 1759 C C . GLY A 1 222 ? 6.638 10.559 -15.757 1.00 92.94 222 GLY A C 1
ATOM 1760 O O . GLY A 1 222 ? 6.896 11.759 -15.822 1.00 92.94 222 GLY A O 1
ATOM 1761 N N . GLY A 1 223 ? 7.281 9.645 -16.483 1.00 93.00 223 GLY A N 1
ATOM 1762 C CA . GLY A 1 223 ? 8.448 9.899 -17.322 1.00 93.00 223 GLY A CA 1
ATOM 1763 C C . GLY A 1 223 ? 9.773 9.757 -16.566 1.00 93.00 223 GLY A C 1
ATOM 1764 O O . GLY A 1 223 ? 9.859 9.956 -15.348 1.00 93.00 223 GLY A O 1
ATOM 1765 N N . LEU A 1 224 ? 10.830 9.416 -17.309 1.00 91.31 224 LEU A N 1
ATOM 1766 C CA . LEU A 1 224 ? 12.191 9.288 -16.785 1.00 91.31 224 LEU A CA 1
ATOM 1767 C C . LEU A 1 224 ? 12.677 10.614 -16.174 1.00 91.31 224 LEU A C 1
ATOM 1769 O O . LEU A 1 224 ? 12.568 11.668 -16.797 1.00 91.31 224 LEU A O 1
ATOM 1773 N N . GLY A 1 225 ? 13.236 10.557 -14.961 1.00 90.75 225 GLY A N 1
ATOM 1774 C CA . GLY A 1 225 ? 13.733 11.733 -14.235 1.00 90.75 225 GLY A CA 1
ATOM 1775 C C . GLY A 1 225 ? 12.643 12.616 -13.616 1.00 90.75 225 GLY A C 1
ATOM 1776 O O . GLY A 1 225 ? 12.950 13.681 -13.083 1.00 90.75 225 GLY A O 1
ATOM 1777 N N . SER A 1 226 ? 11.372 12.204 -13.675 1.00 96.38 226 SER A N 1
ATOM 1778 C CA . SER A 1 226 ? 10.297 12.863 -12.928 1.00 96.38 226 SER A CA 1
ATOM 1779 C C . SER A 1 226 ? 10.455 12.652 -11.420 1.00 96.38 226 SER A C 1
ATOM 1781 O O . SER A 1 226 ? 10.994 11.636 -10.982 1.00 96.38 226 SER A O 1
ATOM 1783 N N . LEU A 1 227 ? 9.909 13.573 -10.615 1.00 94.81 227 LEU A N 1
ATOM 1784 C CA . LEU A 1 227 ? 9.887 13.443 -9.151 1.00 94.81 227 LEU A CA 1
ATOM 1785 C C . LEU A 1 227 ? 9.321 12.083 -8.714 1.00 94.81 227 LEU A C 1
ATOM 1787 O O . LEU A 1 227 ? 9.892 11.409 -7.868 1.00 94.81 227 LEU A O 1
ATOM 1791 N N . GLN A 1 228 ? 8.233 11.652 -9.351 1.00 95.69 228 GLN A N 1
ATOM 1792 C CA . GLN A 1 228 ? 7.603 10.362 -9.095 1.00 95.69 228 GLN A CA 1
ATOM 1793 C C . GLN A 1 228 ? 8.532 9.176 -9.385 1.00 95.69 228 GLN A C 1
ATOM 1795 O O . GLN A 1 228 ? 8.571 8.233 -8.598 1.00 95.69 228 GLN A O 1
ATOM 1800 N N . ALA A 1 229 ? 9.273 9.203 -10.497 1.00 96.94 229 ALA A N 1
ATOM 1801 C CA . ALA A 1 229 ? 10.216 8.138 -10.830 1.00 96.94 229 ALA A CA 1
ATOM 1802 C C . ALA A 1 229 ? 11.378 8.071 -9.824 1.00 96.94 229 ALA A C 1
ATOM 1804 O O . ALA A 1 229 ? 11.759 6.976 -9.414 1.00 96.94 229 ALA A O 1
ATOM 1805 N N . GLU A 1 230 ? 11.899 9.221 -9.385 1.00 96.88 230 GLU A N 1
ATOM 1806 C CA . GLU A 1 230 ? 12.990 9.281 -8.402 1.00 96.88 230 GLU A CA 1
ATOM 1807 C C . GLU A 1 230 ? 12.528 8.849 -7.001 1.00 96.88 230 GLU A C 1
ATOM 1809 O O . GLU A 1 230 ? 13.213 8.061 -6.351 1.00 96.88 230 GLU A O 1
ATOM 1814 N N . ILE A 1 231 ? 11.328 9.261 -6.566 1.00 98.06 231 ILE A N 1
ATOM 1815 C CA . ILE A 1 231 ? 10.717 8.778 -5.316 1.00 98.06 231 ILE A CA 1
ATOM 1816 C C . ILE A 1 231 ? 10.577 7.254 -5.346 1.00 98.06 231 ILE A C 1
ATOM 1818 O O . ILE A 1 231 ? 10.880 6.580 -4.363 1.00 98.06 231 ILE A O 1
ATOM 1822 N N . LEU A 1 232 ? 10.133 6.682 -6.467 1.00 98.12 232 LEU A N 1
ATOM 1823 C CA . LEU A 1 232 ? 9.969 5.235 -6.586 1.00 98.12 232 LEU A CA 1
ATOM 1824 C C . LEU A 1 232 ? 11.298 4.481 -6.673 1.00 98.12 232 LEU A C 1
ATOM 1826 O O . LEU A 1 232 ? 11.371 3.356 -6.180 1.00 98.12 232 LEU A O 1
ATOM 1830 N N . ALA A 1 233 ? 12.343 5.091 -7.234 1.00 97.31 233 ALA A N 1
ATOM 1831 C CA . ALA A 1 233 ? 13.694 4.538 -7.200 1.00 97.31 233 ALA A CA 1
ATOM 1832 C C . ALA A 1 233 ? 14.254 4.505 -5.768 1.00 97.31 233 ALA A C 1
ATOM 1834 O O . ALA A 1 233 ? 14.751 3.470 -5.331 1.00 97.31 233 ALA A O 1
ATOM 1835 N N . ASP A 1 234 ? 14.092 5.581 -4.995 1.00 97.50 234 ASP A N 1
ATOM 1836 C CA . ASP A 1 234 ? 14.462 5.593 -3.572 1.00 97.50 234 ASP A CA 1
ATOM 1837 C C . ASP A 1 234 ? 13.620 4.588 -2.763 1.00 97.50 234 ASP A C 1
ATOM 1839 O O . ASP A 1 234 ? 14.139 3.782 -1.990 1.00 97.50 234 ASP A O 1
ATOM 1843 N N . THR A 1 235 ? 12.314 4.527 -3.033 1.00 98.25 235 THR A N 1
ATOM 1844 C CA . THR A 1 235 ? 11.400 3.558 -2.409 1.00 98.25 235 THR A CA 1
ATOM 1845 C C . THR A 1 235 ? 11.788 2.107 -2.715 1.00 98.25 235 THR A C 1
ATOM 1847 O O . THR A 1 235 ? 11.635 1.221 -1.866 1.00 98.25 235 THR A O 1
ATOM 1850 N N . ALA A 1 236 ? 12.323 1.830 -3.909 1.00 97.69 236 ALA A N 1
ATOM 1851 C CA . ALA A 1 236 ? 12.819 0.505 -4.272 1.00 97.69 236 ALA A CA 1
ATOM 1852 C C . ALA A 1 236 ? 13.953 0.040 -3.339 1.00 97.69 236 ALA A C 1
ATOM 1854 O O . ALA A 1 236 ? 14.032 -1.151 -3.032 1.00 97.69 236 ALA A O 1
ATOM 1855 N N . VAL A 1 237 ? 14.760 0.959 -2.794 1.00 96.50 237 VAL A N 1
ATOM 1856 C CA . VAL A 1 237 ? 15.789 0.648 -1.786 1.00 96.50 237 VAL A CA 1
ATOM 1857 C C . VAL A 1 237 ? 15.152 0.152 -0.486 1.00 96.50 237 VAL A C 1
ATOM 1859 O O . VAL A 1 237 ? 15.570 -0.874 0.061 1.00 96.50 237 VAL A O 1
ATOM 1862 N N . ALA A 1 238 ? 14.101 0.820 -0.001 1.00 96.44 238 ALA A N 1
ATOM 1863 C CA . ALA A 1 238 ? 13.373 0.376 1.189 1.00 96.44 238 ALA A CA 1
ATOM 1864 C C . ALA A 1 238 ? 12.694 -0.981 0.962 1.00 96.44 238 ALA A C 1
ATOM 1866 O O . ALA A 1 238 ? 12.757 -1.857 1.828 1.00 96.44 238 ALA A O 1
ATOM 1867 N N . LEU A 1 239 ? 12.109 -1.193 -0.219 1.00 96.50 239 LEU A N 1
ATOM 1868 C CA . LEU A 1 239 ? 11.530 -2.472 -0.628 1.00 96.50 239 LEU A CA 1
ATOM 1869 C C . LEU A 1 239 ? 12.589 -3.591 -0.680 1.00 96.50 239 LEU A C 1
ATOM 1871 O O . LEU A 1 239 ? 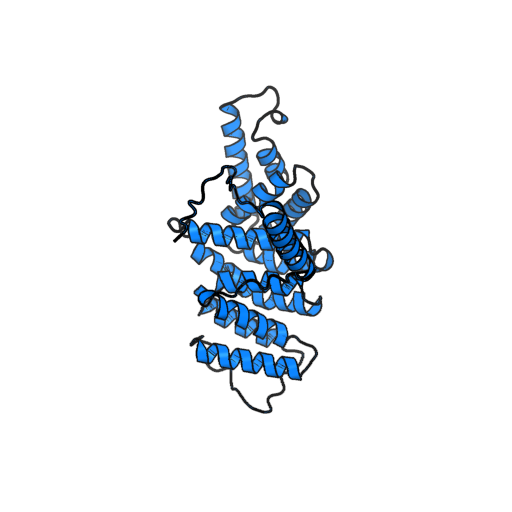12.330 -4.719 -0.260 1.00 96.50 239 LEU A O 1
ATOM 1875 N N . ALA A 1 240 ? 13.803 -3.284 -1.140 1.00 96.25 240 ALA A N 1
ATOM 1876 C CA . ALA A 1 240 ? 14.916 -4.226 -1.201 1.00 96.25 240 ALA A CA 1
ATOM 1877 C C . ALA A 1 240 ? 15.538 -4.526 0.175 1.00 96.25 240 ALA A C 1
ATOM 1879 O O . ALA A 1 240 ? 16.142 -5.586 0.340 1.00 96.25 240 ALA A O 1
ATOM 1880 N N . SER A 1 241 ? 15.381 -3.642 1.168 1.00 94.19 241 SER A N 1
ATOM 1881 C CA . SER A 1 241 ? 16.098 -3.689 2.458 1.00 94.19 241 SER A CA 1
ATOM 1882 C C . SER A 1 241 ? 16.068 -5.048 3.170 1.00 94.19 241 SER A C 1
ATOM 1884 O O . SER A 1 241 ? 17.071 -5.465 3.744 1.00 94.19 241 SER A O 1
ATOM 1886 N N . SER A 1 242 ? 14.945 -5.768 3.101 1.00 89.69 242 SER A N 1
ATOM 1887 C CA . SER A 1 242 ? 14.780 -7.060 3.780 1.00 89.69 242 SER A CA 1
ATOM 1888 C C . SER A 1 242 ? 15.208 -8.269 2.939 1.00 89.69 242 SER A C 1
ATOM 1890 O O . SER A 1 242 ? 15.447 -9.336 3.492 1.00 89.69 242 SER A O 1
ATOM 1892 N N . ASN A 1 243 ? 15.295 -8.130 1.611 1.00 92.50 243 ASN A N 1
ATOM 1893 C CA . ASN A 1 243 ? 15.508 -9.237 0.669 1.00 92.50 243 ASN A CA 1
ATOM 1894 C C . ASN A 1 243 ? 16.316 -8.802 -0.571 1.00 92.50 243 ASN A C 1
ATOM 1896 O O . ASN A 1 243 ? 15.984 -9.168 -1.704 1.00 92.50 243 ASN A O 1
ATOM 1900 N N . ALA A 1 244 ? 17.391 -8.035 -0.367 1.00 94.69 244 ALA A N 1
ATOM 1901 C CA . ALA A 1 244 ? 18.112 -7.344 -1.440 1.00 94.69 244 ALA A CA 1
ATOM 1902 C C . ALA A 1 244 ? 18.542 -8.281 -2.579 1.00 94.69 244 ALA A C 1
ATOM 1904 O O . ALA A 1 244 ? 18.306 -7.988 -3.745 1.00 94.69 244 ALA A O 1
ATOM 1905 N N . LEU A 1 245 ? 19.073 -9.467 -2.257 1.00 95.50 245 LEU A N 1
ATOM 1906 C CA . LEU A 1 245 ? 19.505 -10.437 -3.269 1.00 95.50 245 LEU A CA 1
ATOM 1907 C C . LEU A 1 245 ? 18.353 -10.910 -4.172 1.00 95.50 245 LEU A C 1
ATOM 1909 O O . LEU A 1 245 ? 18.526 -11.038 -5.386 1.00 95.50 245 LEU A O 1
ATOM 1913 N N . LEU A 1 246 ? 17.182 -11.195 -3.592 1.00 95.75 246 LEU A N 1
ATOM 1914 C CA . LEU A 1 246 ? 16.010 -11.628 -4.354 1.00 95.75 246 LEU A CA 1
ATOM 1915 C C . LEU A 1 246 ? 15.466 -10.477 -5.204 1.00 95.75 246 LEU A C 1
ATOM 1917 O O . LEU A 1 246 ? 15.134 -10.692 -6.371 1.00 95.75 246 LEU A O 1
ATOM 1921 N N . PHE A 1 247 ? 15.403 -9.276 -4.628 1.00 96.06 247 PHE A N 1
ATOM 1922 C CA . PHE A 1 247 ? 14.967 -8.070 -5.321 1.00 96.06 247 PHE A CA 1
ATOM 1923 C C . PHE A 1 247 ? 15.864 -7.764 -6.528 1.00 96.06 247 PHE A C 1
ATOM 1925 O O . PHE A 1 247 ? 15.376 -7.747 -7.659 1.00 96.06 247 PHE A O 1
ATOM 1932 N N . SER A 1 248 ? 17.183 -7.664 -6.327 1.00 95.69 248 SER A N 1
ATOM 1933 C CA . SER A 1 248 ? 18.148 -7.420 -7.404 1.00 95.69 248 SER A CA 1
ATOM 1934 C C . SER A 1 248 ? 18.090 -8.504 -8.478 1.00 95.69 248 SER A C 1
ATOM 1936 O O . SER A 1 248 ? 18.126 -8.196 -9.665 1.00 95.69 248 SER A O 1
ATOM 1938 N N . ARG A 1 249 ? 17.917 -9.783 -8.106 1.00 97.19 249 ARG A N 1
ATOM 1939 C CA . ARG A 1 249 ? 17.733 -10.866 -9.089 1.00 97.19 249 ARG A CA 1
ATOM 1940 C C . ARG A 1 249 ? 16.486 -10.650 -9.953 1.00 97.19 249 ARG A C 1
ATOM 1942 O O . ARG A 1 249 ? 16.535 -10.924 -11.152 1.00 97.19 249 ARG A O 1
ATOM 1949 N N . LYS A 1 250 ? 15.372 -10.191 -9.371 1.00 96.50 250 LYS A N 1
ATOM 1950 C CA . LYS A 1 250 ? 14.139 -9.895 -10.119 1.00 96.50 250 LYS A CA 1
ATOM 1951 C C . LYS A 1 250 ? 14.319 -8.694 -11.049 1.00 96.50 250 LYS A C 1
ATOM 1953 O O . LYS A 1 250 ? 13.921 -8.797 -12.207 1.00 96.50 250 LYS A O 1
ATOM 1958 N N . VAL A 1 251 ? 14.941 -7.612 -10.576 1.00 97.19 251 VAL A N 1
ATOM 1959 C CA . VAL A 1 251 ? 15.228 -6.407 -11.376 1.00 97.19 251 VAL A CA 1
ATOM 1960 C C . VAL A 1 251 ? 16.152 -6.741 -12.548 1.00 97.19 251 VAL A C 1
ATOM 1962 O O . VAL A 1 251 ? 15.758 -6.567 -13.700 1.00 97.19 251 VAL A O 1
ATOM 1965 N N . ILE A 1 252 ? 17.316 -7.343 -12.280 1.00 97.19 252 ILE A N 1
ATOM 1966 C CA . ILE A 1 252 ? 18.284 -7.744 -13.314 1.00 97.19 252 ILE A CA 1
ATOM 1967 C C . ILE A 1 252 ? 17.645 -8.728 -14.298 1.00 97.19 252 ILE A C 1
ATOM 1969 O O . ILE A 1 252 ? 17.764 -8.567 -15.508 1.00 97.19 252 ILE A O 1
ATOM 1973 N N . GLY A 1 253 ? 16.906 -9.725 -13.802 1.00 97.56 253 GLY A N 1
ATOM 1974 C CA . GLY A 1 253 ? 16.229 -10.696 -14.660 1.00 97.56 253 GLY A CA 1
ATOM 1975 C C . GLY A 1 253 ? 15.183 -10.068 -15.588 1.00 97.56 253 GLY A C 1
ATOM 1976 O O . GLY A 1 253 ? 15.015 -10.533 -16.714 1.00 97.56 253 GLY A O 1
ATOM 1977 N N . ARG A 1 254 ? 14.479 -9.017 -15.148 1.00 96.94 254 ARG A N 1
ATOM 1978 C CA . ARG A 1 254 ? 13.552 -8.245 -15.994 1.00 96.94 254 ARG A CA 1
ATOM 1979 C C . ARG A 1 254 ? 14.307 -7.392 -17.007 1.00 96.94 254 ARG A C 1
ATOM 1981 O O . ARG A 1 254 ? 13.958 -7.431 -18.183 1.00 96.94 254 ARG A O 1
ATOM 1988 N N . LEU A 1 255 ? 15.359 -6.703 -16.568 1.00 97.00 255 LEU A N 1
ATOM 1989 C CA . LEU A 1 255 ? 16.218 -5.886 -17.419 1.00 97.00 255 LEU A CA 1
ATOM 1990 C C . LEU A 1 255 ? 16.816 -6.712 -18.568 1.00 97.00 255 LEU A C 1
ATOM 1992 O O . LEU A 1 255 ? 16.662 -6.334 -19.725 1.00 97.00 255 LEU A O 1
ATOM 1996 N N . CYS A 1 256 ? 17.401 -7.881 -18.278 1.00 96.94 256 CYS A N 1
ATOM 1997 C CA . CYS A 1 256 ? 17.942 -8.778 -19.304 1.00 96.94 256 CYS A CA 1
ATOM 1998 C C . CYS A 1 256 ? 16.881 -9.175 -20.342 1.00 96.94 256 CYS A C 1
ATOM 2000 O O . CYS A 1 256 ? 17.137 -9.075 -21.538 1.00 96.94 256 CYS A O 1
ATOM 2002 N N . ARG A 1 257 ? 15.665 -9.540 -19.909 1.00 96.06 257 ARG A N 1
ATOM 2003 C CA . ARG A 1 257 ? 14.567 -9.888 -20.832 1.00 96.06 257 ARG A CA 1
ATOM 2004 C C . ARG A 1 257 ? 14.120 -8.712 -21.697 1.00 96.06 257 ARG A C 1
ATOM 2006 O O . ARG A 1 257 ? 13.707 -8.926 -22.832 1.00 96.06 257 ARG A O 1
ATOM 2013 N N . LEU A 1 258 ? 14.128 -7.485 -21.172 1.00 95.06 258 LEU A N 1
ATOM 2014 C CA . LEU A 1 258 ? 13.812 -6.303 -21.977 1.00 95.06 258 LEU A CA 1
ATOM 2015 C C . LEU A 1 258 ? 14.918 -6.026 -22.993 1.00 95.06 258 LEU A C 1
ATOM 2017 O O . LEU A 1 258 ? 14.611 -5.810 -24.159 1.00 95.06 258 LEU A O 1
ATOM 2021 N N . ILE A 1 259 ? 16.186 -6.123 -22.590 1.00 94.75 259 ILE A N 1
ATOM 2022 C CA . ILE A 1 259 ? 17.323 -5.967 -23.505 1.00 94.75 259 ILE A CA 1
ATOM 2023 C C . ILE A 1 259 ? 17.243 -7.002 -24.635 1.00 94.75 259 ILE A C 1
ATOM 2025 O O . ILE A 1 259 ? 17.320 -6.630 -25.801 1.00 94.75 259 ILE A O 1
ATOM 2029 N N . GLU A 1 260 ? 16.981 -8.274 -24.325 1.00 95.06 260 GLU A N 1
ATOM 2030 C CA . GLU A 1 260 ? 16.788 -9.333 -25.331 1.00 95.06 260 GLU A CA 1
ATOM 2031 C C . GLU A 1 260 ? 15.660 -9.009 -26.324 1.00 95.06 260 GLU A C 1
ATOM 2033 O O . GLU A 1 260 ? 15.786 -9.278 -27.519 1.00 95.06 260 GLU A O 1
ATOM 2038 N N . LYS A 1 261 ? 14.565 -8.383 -25.869 1.00 94.38 261 LYS A N 1
ATOM 2039 C CA . LYS A 1 261 ? 13.462 -7.972 -26.752 1.00 94.38 261 LYS A CA 1
ATOM 2040 C C . LYS A 1 261 ? 13.859 -6.876 -27.735 1.00 94.38 261 LYS A C 1
ATOM 2042 O O . LYS A 1 261 ? 13.270 -6.824 -28.812 1.00 94.38 261 LYS A O 1
ATOM 2047 N N . THR A 1 262 ? 14.850 -6.040 -27.420 1.00 94.31 262 THR A N 1
ATOM 2048 C CA . THR A 1 262 ? 15.304 -5.001 -28.363 1.00 94.31 262 THR A CA 1
ATOM 2049 C C . THR A 1 262 ? 15.946 -5.590 -29.615 1.00 94.31 262 THR A C 1
ATOM 2051 O O . THR A 1 262 ? 15.882 -4.989 -30.685 1.00 94.31 262 THR A O 1
ATOM 2054 N N . CYS A 1 263 ? 16.473 -6.816 -29.532 1.00 91.75 263 CYS A N 1
ATOM 2055 C CA . CYS A 1 263 ? 17.011 -7.534 -30.685 1.00 91.75 263 CYS A CA 1
ATOM 2056 C C . CYS A 1 263 ? 15.949 -7.860 -31.750 1.00 91.75 263 CYS A C 1
ATOM 2058 O O . CYS A 1 263 ? 16.308 -8.113 -32.897 1.00 91.75 263 CYS A O 1
ATOM 2060 N N . LEU A 1 264 ? 14.657 -7.859 -31.397 1.00 92.25 264 LEU A N 1
ATOM 2061 C CA . LEU A 1 264 ? 13.560 -8.123 -32.337 1.00 92.25 264 LEU A CA 1
ATOM 2062 C C . LEU A 1 264 ? 13.232 -6.910 -33.222 1.00 92.25 264 LEU A C 1
ATOM 2064 O O . LEU A 1 264 ? 12.689 -7.080 -34.312 1.00 92.25 264 LEU A O 1
ATOM 2068 N N . SER A 1 265 ? 13.563 -5.700 -32.769 1.00 91.31 265 SER A N 1
ATOM 2069 C CA . SER A 1 265 ? 13.315 -4.438 -33.475 1.00 91.31 265 SER A CA 1
ATOM 2070 C C . SER A 1 265 ? 14.482 -3.469 -33.258 1.00 91.31 265 SER A C 1
ATOM 2072 O O . SER A 1 265 ? 14.338 -2.480 -32.539 1.00 91.31 265 SER A O 1
ATOM 2074 N N . PRO A 1 266 ? 15.657 -3.756 -33.846 1.00 90.25 266 PRO A N 1
ATOM 2075 C CA . PRO A 1 266 ? 16.866 -2.997 -33.568 1.00 90.25 266 PRO A CA 1
ATOM 2076 C C . PRO A 1 266 ? 16.739 -1.547 -34.041 1.00 90.25 266 PRO A C 1
ATOM 2078 O O . PRO A 1 266 ? 16.353 -1.271 -35.178 1.00 90.25 266 PRO A O 1
ATOM 2081 N N . THR A 1 267 ? 17.120 -0.623 -33.166 1.00 94.00 267 THR A N 1
ATOM 2082 C CA . THR A 1 267 ? 17.247 0.811 -33.442 1.00 94.00 267 THR A CA 1
ATOM 2083 C C . THR A 1 267 ? 18.726 1.222 -33.420 1.00 94.00 267 THR A C 1
ATOM 2085 O O . THR A 1 267 ? 19.541 0.527 -32.811 1.00 94.00 267 THR A O 1
ATOM 2088 N N . PRO A 1 268 ? 19.116 2.337 -34.072 1.00 93.62 268 PRO A N 1
ATOM 2089 C CA . PRO A 1 268 ? 20.503 2.815 -34.071 1.00 93.62 268 PRO A CA 1
ATOM 2090 C C . PRO A 1 268 ? 21.064 3.088 -32.673 1.00 93.62 268 PRO A C 1
ATOM 2092 O O . PRO A 1 268 ? 22.245 2.854 -32.424 1.00 93.62 268 PRO A O 1
ATOM 2095 N N . THR A 1 269 ? 20.218 3.581 -31.767 1.00 94.12 269 THR A N 1
ATOM 2096 C CA . THR A 1 269 ? 20.543 3.747 -30.350 1.00 94.12 269 THR A CA 1
ATOM 2097 C C . THR A 1 269 ? 19.416 3.179 -29.492 1.00 94.12 269 THR A C 1
ATOM 2099 O O . THR A 1 269 ? 18.269 3.079 -29.943 1.00 94.12 269 THR A O 1
ATOM 2102 N N . LEU A 1 270 ? 19.738 2.771 -28.264 1.00 91.94 270 LEU A N 1
ATOM 2103 C CA . LEU A 1 270 ? 18.785 2.109 -27.373 1.00 91.94 270 LEU A CA 1
ATOM 2104 C C . LEU A 1 270 ? 17.679 3.070 -26.910 1.00 91.94 270 LEU A C 1
ATOM 2106 O O . LEU A 1 270 ? 16.536 2.655 -26.758 1.00 91.94 270 LEU A O 1
ATOM 2110 N N . GLU A 1 271 ? 18.001 4.359 -26.789 1.00 93.75 271 GLU A N 1
ATOM 2111 C CA . GLU A 1 271 ? 17.093 5.440 -26.391 1.00 93.75 271 GLU A CA 1
ATOM 2112 C C . GLU A 1 271 ? 15.967 5.684 -27.400 1.00 93.75 271 GLU A C 1
ATOM 2114 O O . GLU A 1 271 ? 14.922 6.224 -27.053 1.00 93.75 271 GLU A O 1
ATOM 2119 N N . GLN A 1 272 ? 16.168 5.286 -28.658 1.00 93.19 272 GLN A N 1
ATOM 2120 C CA . GLN A 1 272 ? 15.155 5.393 -29.711 1.00 93.19 272 GLN A CA 1
ATOM 2121 C C . GLN A 1 272 ? 14.174 4.213 -29.707 1.00 93.19 272 GLN A C 1
ATOM 2123 O O . GLN A 1 272 ? 13.192 4.227 -30.451 1.00 93.19 272 GLN A O 1
ATOM 2128 N N . HIS A 1 273 ? 14.433 3.172 -28.912 1.00 95.69 273 HIS A N 1
ATOM 2129 C CA . HIS A 1 273 ? 13.576 1.998 -28.852 1.00 95.69 273 HIS A CA 1
ATOM 2130 C C . HIS A 1 273 ? 12.326 2.272 -28.006 1.00 95.69 273 HIS A C 1
ATOM 2132 O O . HIS A 1 273 ? 12.407 2.828 -26.917 1.00 95.69 273 HIS A O 1
ATOM 2138 N N . LEU A 1 274 ? 11.167 1.760 -28.427 1.00 93.25 274 LEU A N 1
ATOM 2139 C CA . LEU A 1 274 ? 9.877 1.939 -27.735 1.00 93.25 274 LEU A CA 1
ATOM 2140 C C . LEU A 1 274 ? 9.800 1.382 -26.296 1.00 93.25 274 LEU A C 1
ATOM 2142 O O . LEU A 1 274 ? 8.812 1.616 -25.616 1.00 93.25 274 LEU A O 1
ATOM 2146 N N . ILE A 1 275 ? 10.804 0.612 -25.861 1.00 94.56 275 ILE A N 1
ATOM 2147 C CA . ILE A 1 275 ? 10.880 0.028 -24.504 1.00 94.56 275 ILE A CA 1
ATOM 2148 C C . ILE A 1 275 ? 12.001 0.667 -23.679 1.00 94.56 275 ILE A C 1
ATOM 2150 O O . ILE A 1 275 ? 12.346 0.170 -22.608 1.00 94.56 275 ILE A O 1
ATOM 2154 N N . TRP A 1 276 ? 12.614 1.733 -24.204 1.00 94.69 276 TRP A N 1
ATOM 2155 C CA . TRP A 1 276 ? 13.695 2.437 -23.532 1.00 94.69 276 TRP A CA 1
ATOM 2156 C C . TRP A 1 276 ? 13.279 2.914 -22.147 1.00 94.69 276 TRP A C 1
ATOM 2158 O O . TRP A 1 276 ? 14.037 2.718 -21.206 1.00 94.69 276 TRP A O 1
ATOM 2168 N N . ASP A 1 277 ? 12.072 3.463 -22.006 1.00 94.12 277 ASP A N 1
ATOM 2169 C CA . ASP A 1 277 ? 11.602 3.994 -20.727 1.00 94.12 277 ASP A CA 1
ATOM 2170 C C . ASP A 1 277 ? 11.560 2.904 -19.647 1.00 94.12 277 ASP A C 1
ATOM 2172 O O . ASP A 1 277 ? 12.079 3.107 -18.552 1.00 94.12 277 ASP A O 1
ATOM 2176 N N . ASP A 1 278 ? 11.053 1.707 -19.961 1.00 94.62 278 ASP A N 1
ATOM 2177 C CA . ASP A 1 278 ? 11.075 0.570 -19.034 1.00 94.62 278 ASP A CA 1
ATOM 2178 C C . ASP A 1 278 ? 12.508 0.149 -18.659 1.00 94.62 278 ASP A C 1
ATOM 2180 O O . ASP A 1 278 ? 12.787 -0.150 -17.495 1.00 94.62 278 ASP A O 1
ATOM 2184 N N . ILE A 1 279 ? 13.430 0.133 -19.632 1.00 95.94 279 ILE A N 1
ATOM 2185 C CA . ILE A 1 279 ? 14.849 -0.193 -19.410 1.00 95.94 279 ILE A CA 1
ATOM 2186 C C . ILE A 1 279 ? 15.507 0.862 -18.514 1.00 95.94 279 ILE A C 1
ATOM 2188 O O . ILE A 1 279 ? 16.175 0.510 -17.543 1.00 95.94 279 ILE A O 1
ATOM 2192 N N . ALA A 1 280 ? 15.318 2.144 -18.821 1.00 95.69 280 ALA A N 1
ATOM 2193 C CA . ALA A 1 280 ? 15.919 3.259 -18.105 1.00 95.69 280 ALA A CA 1
ATOM 2194 C C . ALA A 1 280 ? 15.410 3.345 -16.662 1.00 95.69 280 ALA A C 1
ATOM 2196 O O . ALA A 1 280 ? 16.210 3.559 -15.753 1.00 95.69 280 ALA A O 1
ATOM 2197 N N . ILE A 1 281 ? 14.112 3.109 -16.436 1.00 96.19 281 ILE A N 1
ATOM 2198 C CA . ILE A 1 281 ? 13.543 3.002 -15.087 1.00 96.19 281 ILE A CA 1
ATOM 2199 C C . ILE A 1 281 ? 14.144 1.813 -14.334 1.00 96.19 281 ILE A C 1
ATOM 2201 O O . ILE A 1 281 ? 14.570 1.973 -13.195 1.00 96.19 281 ILE A O 1
ATOM 2205 N N . LEU A 1 282 ? 14.246 0.635 -14.957 1.00 95.25 282 LEU A N 1
ATOM 2206 C CA . LEU A 1 282 ? 14.835 -0.534 -14.294 1.00 95.25 282 LEU A CA 1
ATOM 2207 C C . LEU A 1 282 ? 16.326 -0.383 -13.989 1.00 95.25 282 LEU A C 1
ATOM 2209 O O . LEU A 1 282 ? 16.791 -0.984 -13.033 1.00 95.25 282 LEU A O 1
ATOM 2213 N N . LEU A 1 283 ? 17.069 0.397 -14.776 1.00 94.62 283 LEU A N 1
ATOM 2214 C CA . LEU A 1 283 ? 18.465 0.736 -14.485 1.00 94.62 283 LEU A CA 1
ATOM 2215 C C . LEU A 1 283 ? 18.611 1.680 -13.283 1.00 94.62 283 LEU A C 1
ATOM 2217 O O . LEU A 1 283 ? 19.701 1.771 -12.721 1.00 94.62 283 LEU A O 1
ATOM 2221 N N . ARG A 1 284 ? 17.548 2.410 -12.919 1.00 94.31 284 ARG A N 1
ATOM 2222 C CA . ARG A 1 284 ? 17.526 3.278 -11.735 1.00 94.31 284 ARG A CA 1
ATOM 2223 C C . ARG A 1 284 ? 17.194 2.538 -10.443 1.00 94.31 284 ARG A C 1
ATOM 2225 O O . ARG A 1 284 ? 17.547 3.051 -9.386 1.00 94.31 284 ARG A O 1
ATOM 2232 N N . TYR A 1 285 ? 16.518 1.394 -10.527 1.00 93.06 285 TYR A N 1
ATOM 2233 C CA . TYR A 1 285 ? 16.137 0.555 -9.382 1.00 93.06 285 TYR A CA 1
ATOM 2234 C C . TYR A 1 285 ? 17.241 -0.437 -9.008 1.00 93.06 285 TYR A C 1
ATOM 2236 O O . TYR A 1 285 ? 17.340 -0.766 -7.805 1.00 93.06 285 TYR A O 1
#

pLDDT: mean 88.74, std 13.35, range [36.84, 98.5]

Radius of gyration: 25.67 Å; chains: 1; bounding box: 69×47×66 Å

Sequence (285 aa):
TLTIANETGPLSFIHNDCDNIVQAIIHIRTRWELAQPDSIQIHNKIRPKDVPGTLLNIALLNLGSLDPSLRSAAYNLLCALTQTFDLRIEGQLLESSGLCIPSNNTIFIKTISEKLALKEAHLTLEFLEECVEGFRNSTIELKHLCLEYMTTWLPNLTRFCKQNDDNKRAKVSMILDKLITLTIEEDDMYPSIQAKIWSHIGQVSDLLDIVLDCFIKRSVLGGLGSLQAEILADTAVALASSNALLFSRKVIGRLCRLIEKTCLSPTPTLEQHLIWDDIAILLRY